Protein AF-A0A498P3G7-F1 (afdb_monomer_lite)

Foldseek 3Di:
DWDKDWDADPVPRDIDMDTQDDDDDPDDLALVSVLVVVCVSCVVVVNNPPDPDDDDDVPVSVVVNCVVRPDDPDDDDDDDDDDDDDDPPPPDDDDPVVVVPPPDPPPDDDDPVRVLVVVLVCQLCVLVVLLCVAVVPPHDLLVNLLSLLLSLVSNQVSQPVHDPVCNCVSVVVNVVSCVVCVVPNPDLVSLLSNCPDPVPNLQSPPPPVVSVVSVVSNVVVVVVPDDPDDDDDDDDDDDDDDDPSRVVSNDGDDDDDDPDPPPPDPDDDDDDD

Radius of gyration: 25.43 Å; chains: 1; bounding box: 53×62×90 Å

Secondary structure (DSSP, 8-state):
-EEEEEEE-TTT--EEEEEEEE----S---HHHHHHHHHHHHHHTT-TTT---------HHHHHHHHHHS--------------PPP--------HHHHHHS--TT--PPPHHHHHHHHHHHHHHHHHHHHHHHHHSS--GGGHHHHHHHHHHHHHHTSTTS-TTTTTHHHHHHHHHHHHTHHHHT-HHHHHHHHT-TTTTTTT--SHHHHHHHHHHHHHHHHHH--S----PPPP-------HHHHHHT-PPPPP-----------------

Structure (mmCIF, N/CA/C/O backbone):
data_AF-A0A498P3G7-F1
#
_entry.id   AF-A0A498P3G7-F1
#
loop_
_atom_site.group_PDB
_atom_site.id
_atom_site.type_symbol
_atom_site.label_atom_id
_atom_site.label_alt_id
_atom_site.label_comp_id
_atom_site.label_asym_id
_atom_site.label_entity_id
_atom_site.label_seq_id
_atom_site.pdbx_PDB_ins_code
_atom_site.Cartn_x
_atom_site.Cartn_y
_atom_site.Cartn_z
_atom_site.occupancy
_atom_site.B_iso_or_equiv
_atom_site.auth_seq_id
_atom_site.auth_comp_id
_atom_site.auth_asym_id
_atom_site.auth_atom_id
_atom_site.pdbx_PDB_model_num
ATOM 1 N N . MET A 1 1 ? -16.720 -13.672 -0.167 1.00 89.06 1 MET A N 1
ATOM 2 C CA . MET A 1 1 ? -16.378 -12.540 0.706 1.00 89.06 1 MET A CA 1
ATOM 3 C C . MET A 1 1 ? -15.595 -13.032 1.913 1.00 89.06 1 MET A C 1
ATOM 5 O O . MET A 1 1 ? -16.138 -13.746 2.756 1.00 89.06 1 MET A O 1
ATOM 9 N N . GLY A 1 2 ? -14.305 -12.704 1.950 1.00 93.38 2 GLY A N 1
ATOM 10 C CA . GLY A 1 2 ? -13.474 -12.851 3.142 1.00 93.38 2 GLY A CA 1
ATOM 11 C C . GLY A 1 2 ? -13.521 -11.564 3.964 1.00 93.38 2 GLY A C 1
ATOM 12 O O . GLY A 1 2 ? -13.526 -10.486 3.380 1.00 93.38 2 GLY A O 1
ATOM 13 N N . VAL A 1 3 ? -13.579 -11.670 5.291 1.00 94.25 3 VAL A N 1
ATOM 14 C CA . VAL A 1 3 ? -13.532 -10.518 6.205 1.00 94.25 3 VAL A CA 1
ATOM 15 C C . VAL A 1 3 ? -12.508 -10.795 7.296 1.00 94.25 3 VAL A C 1
ATOM 17 O O . VAL A 1 3 ? -12.613 -11.792 8.019 1.00 94.25 3 VAL A O 1
ATOM 20 N N . THR A 1 4 ? -11.529 -9.905 7.427 1.00 94.06 4 THR A N 1
ATOM 21 C CA . THR A 1 4 ? -10.524 -9.922 8.491 1.00 94.06 4 THR A CA 1
ATOM 22 C C . THR A 1 4 ? -10.685 -8.697 9.381 1.00 94.06 4 THR A C 1
ATOM 24 O O . THR A 1 4 ? -11.000 -7.602 8.929 1.00 94.06 4 THR A O 1
ATOM 27 N N . LEU A 1 5 ? -10.474 -8.891 10.678 1.00 93.94 5 LEU A N 1
ATOM 28 C CA . LEU A 1 5 ? -10.453 -7.832 11.675 1.00 93.94 5 LEU A CA 1
ATOM 29 C C . LEU A 1 5 ? -9.019 -7.600 12.117 1.00 93.94 5 LEU A C 1
ATOM 31 O O . LEU A 1 5 ? -8.312 -8.559 12.424 1.00 93.94 5 LEU A O 1
ATOM 35 N N . HIS A 1 6 ? -8.631 -6.335 12.227 1.00 93.06 6 HIS A N 1
ATOM 36 C CA . HIS A 1 6 ? -7.352 -5.916 12.784 1.00 93.06 6 HIS A CA 1
ATOM 37 C C . HIS A 1 6 ? -7.604 -4.922 13.919 1.00 93.06 6 HIS A C 1
ATOM 39 O O . HIS A 1 6 ? -8.477 -4.063 13.817 1.00 93.06 6 HIS A O 1
ATOM 45 N N . TRP A 1 7 ? -6.856 -5.038 15.015 1.00 92.94 7 TRP A N 1
ATOM 46 C CA . TRP A 1 7 ? -6.950 -4.102 16.137 1.00 92.94 7 TRP A CA 1
ATOM 47 C C . TRP A 1 7 ? -5.622 -3.991 16.879 1.00 92.94 7 TRP A C 1
ATOM 49 O O . TRP A 1 7 ? -4.760 -4.862 16.776 1.00 92.94 7 TRP A O 1
ATOM 59 N N . ILE A 1 8 ? -5.463 -2.923 17.656 1.00 91.25 8 ILE A N 1
ATOM 60 C CA . ILE A 1 8 ? -4.316 -2.738 18.547 1.00 91.25 8 ILE A CA 1
ATOM 61 C C . ILE A 1 8 ? -4.789 -2.960 19.981 1.00 91.25 8 ILE A C 1
ATOM 63 O O . ILE A 1 8 ? -5.759 -2.353 20.441 1.00 91.25 8 ILE A O 1
ATOM 67 N N . SER A 1 9 ? -4.112 -3.851 20.699 1.00 91.56 9 SER A N 1
ATOM 68 C CA . SER A 1 9 ? -4.371 -4.074 22.117 1.00 91.56 9 SER A CA 1
ATOM 69 C C . SER A 1 9 ? -3.935 -2.850 22.920 1.00 91.56 9 SER A C 1
ATOM 71 O O . SER A 1 9 ? -2.764 -2.486 22.915 1.00 91.56 9 SER A O 1
ATOM 73 N N . ARG A 1 10 ? -4.862 -2.214 23.647 1.00 89.62 10 ARG A N 1
ATOM 74 C CA . ARG A 1 10 ? -4.560 -0.995 24.421 1.00 89.62 10 ARG A CA 1
ATOM 75 C C . ARG A 1 10 ? -3.529 -1.208 25.534 1.00 89.62 10 ARG A C 1
ATOM 77 O O . ARG A 1 10 ? -2.845 -0.263 25.896 1.00 89.62 10 ARG A O 1
ATOM 84 N N . SER A 1 11 ? -3.430 -2.418 26.088 1.00 92.25 11 SER A N 1
ATOM 85 C CA . SER A 1 11 ? -2.510 -2.718 27.194 1.00 92.25 11 SER A CA 1
ATOM 86 C C . SER A 1 11 ? -1.099 -3.062 26.726 1.00 92.25 11 SER A C 1
ATOM 88 O O . SER A 1 11 ? -0.134 -2.736 27.407 1.00 92.25 11 SER A O 1
ATOM 90 N N . THR A 1 12 ? -0.973 -3.729 25.578 1.00 92.88 12 THR A N 1
ATOM 91 C CA . THR A 1 12 ? 0.320 -4.227 25.075 1.00 92.88 12 THR A CA 1
ATOM 92 C C . THR A 1 12 ? 0.847 -3.439 23.880 1.00 92.88 12 THR A C 1
ATOM 94 O O . THR A 1 12 ? 2.004 -3.609 23.510 1.00 92.88 12 THR A O 1
ATOM 97 N N . LEU A 1 13 ? -0.004 -2.614 23.260 1.00 87.06 13 LEU A N 1
ATOM 98 C CA . LEU A 1 13 ? 0.223 -1.934 21.981 1.00 87.06 13 LEU A CA 1
ATOM 99 C C . LEU A 1 13 ? 0.574 -2.885 20.825 1.00 87.06 13 LEU A C 1
ATOM 101 O O . LEU A 1 13 ? 1.053 -2.454 19.781 1.00 87.06 13 LEU A O 1
ATOM 105 N N . GLN A 1 14 ? 0.298 -4.181 20.989 1.00 89.31 14 GLN A N 1
ATOM 106 C CA . GLN A 1 14 ? 0.491 -5.175 19.944 1.00 89.31 14 GLN A CA 1
ATOM 107 C C . GLN A 1 14 ? -0.679 -5.146 18.966 1.00 89.31 14 GLN A C 1
ATOM 109 O O . GLN A 1 14 ? -1.848 -5.070 19.368 1.00 89.31 14 GLN A O 1
ATOM 114 N N . ARG A 1 15 ? -0.362 -5.230 17.671 1.00 89.31 15 ARG A N 1
ATOM 115 C CA . ARG A 1 15 ? -1.367 -5.428 16.627 1.00 89.31 15 ARG A CA 1
ATOM 116 C C . ARG A 1 15 ? -1.800 -6.890 16.627 1.00 89.31 15 ARG A C 1
ATOM 118 O O . ARG A 1 15 ? -0.973 -7.793 16.573 1.00 89.31 15 ARG A O 1
ATOM 125 N N . HIS A 1 16 ? -3.102 -7.108 16.627 1.00 92.38 16 HIS A N 1
ATOM 126 C CA . HIS A 1 16 ? -3.724 -8.411 16.475 1.00 92.38 16 HIS A CA 1
ATOM 127 C C . HIS A 1 16 ? -4.573 -8.441 15.209 1.00 92.38 16 HIS A C 1
ATOM 129 O O . HIS A 1 16 ? -4.992 -7.400 14.693 1.00 92.38 16 HIS A O 1
ATOM 135 N N . LYS A 1 17 ? -4.829 -9.656 14.727 1.00 92.81 17 LYS A N 1
ATOM 136 C CA . LYS A 1 17 ? -5.707 -9.913 13.594 1.00 92.81 17 LYS A CA 1
ATOM 137 C C . LYS A 1 17 ? -6.497 -11.199 13.790 1.00 92.81 17 LYS A C 1
ATOM 139 O O . LYS A 1 17 ? -6.024 -12.115 14.464 1.00 92.81 17 LYS A O 1
ATOM 144 N N . ALA A 1 18 ? -7.674 -11.271 13.184 1.00 94.25 18 ALA A N 1
ATOM 145 C CA . ALA A 1 18 ? -8.510 -12.464 13.160 1.00 94.25 18 ALA A CA 1
ATOM 146 C C . ALA A 1 18 ? -9.293 -12.543 11.845 1.00 94.25 18 ALA A C 1
ATOM 148 O O . ALA A 1 18 ? -9.818 -11.537 11.374 1.00 94.25 18 ALA A O 1
ATOM 149 N N . ALA A 1 19 ? -9.409 -13.740 11.271 1.00 95.25 19 ALA A N 1
ATOM 150 C CA . ALA A 1 19 ? -10.376 -13.990 10.208 1.00 95.25 19 ALA A CA 1
ATOM 151 C C . ALA A 1 19 ? -11.770 -14.116 10.838 1.00 95.25 19 ALA A C 1
ATOM 153 O O . ALA A 1 19 ? -11.986 -14.988 11.679 1.00 95.25 19 ALA A O 1
ATOM 154 N N . LEU A 1 20 ? -12.697 -13.237 10.458 1.00 94.88 20 LEU A N 1
ATOM 155 C CA . LEU A 1 20 ? -14.075 -13.259 10.952 1.00 94.88 20 LEU A CA 1
ATOM 156 C C . LEU A 1 20 ? -14.969 -14.142 10.086 1.00 94.88 20 LEU A C 1
ATOM 158 O O . LEU A 1 20 ? -15.846 -14.833 10.595 1.00 94.88 20 LEU A O 1
ATOM 162 N N . ALA A 1 21 ? -14.776 -14.101 8.769 1.00 95.38 21 ALA A N 1
ATOM 163 C CA . ALA A 1 21 ? -15.649 -14.801 7.844 1.00 95.38 21 ALA A CA 1
ATOM 164 C C . ALA A 1 21 ? -14.940 -15.148 6.534 1.00 95.38 21 ALA A C 1
ATOM 166 O O . ALA A 1 21 ? -14.111 -14.390 6.037 1.00 95.38 21 ALA A O 1
ATOM 167 N N . CYS A 1 22 ? -15.338 -16.273 5.946 1.00 95.12 22 CYS A N 1
ATOM 168 C CA . CYS A 1 22 ? -15.111 -16.605 4.545 1.00 95.12 22 CYS A CA 1
ATOM 169 C C . CYS A 1 22 ? -16.424 -17.177 4.008 1.00 95.12 22 CYS A C 1
ATOM 171 O O . CYS A 1 22 ? -16.719 -18.359 4.180 1.00 95.12 22 CYS A O 1
ATOM 173 N N . ARG A 1 23 ? -17.278 -16.306 3.464 1.00 91.25 23 ARG A N 1
ATOM 174 C CA . ARG A 1 23 ? -18.636 -16.659 3.028 1.00 91.25 23 ARG A CA 1
ATOM 175 C C . ARG A 1 23 ? -18.748 -16.569 1.516 1.00 91.25 23 ARG A C 1
ATOM 177 O O . ARG A 1 23 ? -18.278 -15.605 0.911 1.00 91.25 23 ARG A O 1
ATOM 184 N N . ARG A 1 24 ? -19.375 -17.563 0.889 1.00 92.94 24 ARG A N 1
ATOM 185 C CA . ARG A 1 24 ? -19.728 -17.496 -0.533 1.00 92.94 24 ARG A CA 1
ATOM 186 C C . ARG A 1 24 ? -21.015 -16.683 -0.669 1.00 92.94 24 ARG A C 1
ATOM 188 O O . ARG A 1 24 ? -22.024 -17.056 -0.084 1.00 92.94 24 ARG A O 1
ATOM 195 N N . ILE A 1 25 ? -20.962 -15.602 -1.442 1.00 88.75 25 ILE A N 1
ATOM 196 C CA . ILE A 1 25 ? -22.164 -14.909 -1.915 1.00 88.75 25 ILE A CA 1
ATOM 197 C C . ILE A 1 25 ? -22.565 -15.616 -3.210 1.00 88.75 25 ILE A C 1
ATOM 199 O O . ILE A 1 25 ? -21.717 -15.868 -4.062 1.00 88.75 25 ILE A O 1
ATOM 203 N N . CYS A 1 26 ? -23.824 -16.031 -3.307 1.00 87.44 26 CYS A N 1
ATOM 204 C CA . CYS A 1 26 ? -24.363 -16.704 -4.485 1.00 87.44 26 CYS A CA 1
ATOM 205 C C . CYS A 1 26 ? -25.300 -15.745 -5.222 1.00 87.44 26 CYS A C 1
ATOM 207 O O . CYS A 1 26 ? -26.112 -15.073 -4.591 1.00 87.44 26 CYS A O 1
ATOM 209 N N . GLY A 1 27 ? -25.240 -15.727 -6.552 1.00 90.69 27 GLY A N 1
ATOM 210 C CA . GLY A 1 27 ? -26.045 -14.814 -7.364 1.00 90.69 27 GLY A CA 1
ATOM 211 C C . GLY A 1 27 ? -25.374 -13.453 -7.545 1.00 90.69 27 GLY A C 1
ATOM 212 O O . GLY A 1 27 ? -24.153 -13.371 -7.629 1.00 90.69 27 GLY A O 1
ATOM 213 N N . ARG A 1 28 ? -26.167 -12.381 -7.663 1.00 88.44 28 ARG A N 1
ATOM 214 C CA . ARG A 1 28 ? -25.637 -11.035 -7.933 1.00 88.44 28 ARG A CA 1
ATOM 215 C C . ARG A 1 28 ? -24.962 -10.449 -6.693 1.00 88.44 28 ARG A C 1
ATOM 217 O O . ARG A 1 28 ? -25.540 -10.458 -5.612 1.00 88.44 28 ARG A O 1
ATOM 224 N N . HIS A 1 29 ? -23.766 -9.897 -6.873 1.00 90.69 29 HIS A N 1
ATOM 225 C CA . HIS A 1 29 ? -22.989 -9.241 -5.818 1.00 90.69 29 HIS A CA 1
ATOM 226 C C . HIS A 1 29 ? -23.287 -7.734 -5.775 1.00 90.69 29 HIS A C 1
ATOM 228 O O . HIS A 1 29 ? -22.387 -6.914 -5.936 1.00 90.69 29 HIS A O 1
ATOM 234 N N . THR A 1 30 ? -24.559 -7.359 -5.641 1.00 92.62 30 THR A N 1
ATOM 235 C CA . THR A 1 30 ? -24.965 -5.949 -5.569 1.00 92.62 30 THR A CA 1
ATOM 236 C C . THR A 1 30 ? -24.579 -5.328 -4.224 1.00 92.62 30 THR A C 1
ATOM 238 O O . THR A 1 30 ? -24.404 -6.029 -3.224 1.00 92.62 30 THR A O 1
ATOM 241 N N . TYR A 1 31 ? -24.425 -4.002 -4.200 1.00 91.12 31 TYR A N 1
ATOM 242 C CA . TYR A 1 31 ? -23.974 -3.257 -3.019 1.00 91.12 31 TYR A CA 1
ATOM 243 C C . TYR A 1 31 ? -24.834 -3.493 -1.760 1.00 91.12 31 TYR A C 1
ATOM 245 O O . TYR A 1 31 ? -24.304 -3.538 -0.654 1.00 91.12 31 TYR A O 1
ATOM 253 N N . ASP A 1 32 ? -26.144 -3.689 -1.915 1.00 91.75 32 ASP A N 1
ATOM 254 C CA . ASP A 1 32 ? -27.091 -3.983 -0.834 1.00 91.75 32 ASP A CA 1
ATOM 255 C C . ASP A 1 32 ? -26.885 -5.386 -0.246 1.00 91.75 32 ASP A C 1
ATOM 257 O O . ASP A 1 32 ? -26.877 -5.553 0.973 1.00 91.75 32 ASP A O 1
ATOM 261 N N . VAL A 1 33 ? -26.638 -6.386 -1.100 1.00 93.19 33 VAL A N 1
ATOM 262 C CA . VAL A 1 33 ? -26.322 -7.760 -0.676 1.00 93.19 33 VAL A CA 1
ATOM 263 C C . VAL A 1 33 ? -24.992 -7.794 0.075 1.00 93.19 33 VAL A C 1
ATOM 265 O O . VAL A 1 33 ? -24.891 -8.427 1.124 1.00 93.19 33 VAL A O 1
ATOM 268 N N . ILE A 1 34 ? -23.975 -7.095 -0.438 1.00 92.31 34 ILE A N 1
ATOM 269 C CA . ILE A 1 34 ? -22.664 -6.987 0.215 1.00 92.31 34 ILE A CA 1
ATOM 270 C C . ILE A 1 34 ? -22.796 -6.270 1.564 1.00 92.31 34 ILE A C 1
ATOM 272 O O . ILE A 1 34 ? -22.323 -6.791 2.574 1.00 92.31 34 ILE A O 1
ATOM 276 N N . GLY A 1 35 ? -23.461 -5.111 1.595 1.00 91.00 35 GLY A N 1
ATOM 277 C CA . GLY A 1 35 ? -23.655 -4.314 2.808 1.00 91.00 35 GLY A CA 1
ATOM 278 C C . GLY A 1 35 ? -24.375 -5.094 3.907 1.00 91.00 35 GLY A C 1
ATOM 279 O O . GLY A 1 35 ? -23.866 -5.190 5.025 1.00 91.00 35 GLY A O 1
ATOM 280 N N . ALA A 1 36 ? -25.494 -5.742 3.569 1.00 91.25 36 ALA A N 1
ATOM 281 C CA . ALA A 1 36 ? -26.248 -6.574 4.505 1.00 91.25 36 ALA A CA 1
ATOM 282 C C . ALA A 1 36 ? -25.415 -7.747 5.052 1.00 91.25 36 ALA A C 1
ATOM 284 O O . ALA A 1 36 ? -25.493 -8.081 6.237 1.00 91.25 36 ALA A O 1
ATOM 285 N N . GLU A 1 37 ? -24.585 -8.370 4.213 1.00 92.88 37 GLU A N 1
ATOM 286 C CA . GLU A 1 37 ? -23.744 -9.486 4.637 1.00 92.88 37 GLU A CA 1
ATOM 287 C C . GLU A 1 37 ? -22.619 -9.035 5.586 1.00 92.88 37 GLU A C 1
ATOM 289 O O . GLU A 1 37 ? -22.330 -9.717 6.575 1.00 92.88 37 GLU A O 1
ATOM 294 N N . ILE A 1 38 ? -22.019 -7.866 5.340 1.00 91.75 38 ILE A N 1
ATOM 295 C CA . ILE A 1 38 ? -21.025 -7.252 6.234 1.00 91.75 38 ILE A CA 1
ATOM 296 C C . ILE A 1 38 ? -21.665 -6.878 7.575 1.00 91.75 38 ILE A C 1
ATOM 298 O O . ILE A 1 38 ? -21.116 -7.207 8.630 1.00 91.75 38 ILE A O 1
ATOM 302 N N . GLU A 1 39 ? -22.845 -6.256 7.556 1.00 90.69 39 GLU A N 1
ATOM 303 C CA . GLU A 1 39 ? -23.596 -5.901 8.763 1.00 90.69 39 GLU A CA 1
ATOM 304 C C . GLU A 1 39 ? -23.941 -7.141 9.600 1.00 90.69 39 GLU A C 1
ATOM 306 O O . GLU A 1 39 ? -23.768 -7.146 10.823 1.00 90.69 39 GLU A O 1
ATOM 311 N N . ASN A 1 40 ? -24.354 -8.232 8.952 1.00 93.06 40 ASN A N 1
ATOM 312 C CA . ASN A 1 40 ? -24.624 -9.509 9.606 1.00 93.06 40 ASN A CA 1
ATOM 313 C C . ASN A 1 40 ? -23.361 -10.084 10.276 1.00 93.06 40 ASN A C 1
ATOM 315 O O . ASN A 1 40 ? -23.397 -10.501 11.438 1.00 93.06 40 ASN A O 1
ATOM 319 N N . ILE A 1 41 ? -22.215 -10.056 9.586 1.00 93.88 41 ILE A N 1
ATOM 320 C CA . ILE A 1 41 ? -20.930 -10.470 10.168 1.00 93.88 41 ILE A CA 1
ATOM 321 C C . ILE A 1 41 ? -20.605 -9.599 11.386 1.00 93.88 41 ILE A C 1
ATOM 323 O O . ILE A 1 41 ? -20.379 -10.139 12.471 1.00 93.88 41 ILE A O 1
ATOM 327 N N . HIS A 1 42 ? -20.657 -8.272 11.265 1.00 92.50 42 HIS A N 1
ATOM 328 C CA . HIS A 1 42 ? -20.393 -7.364 12.383 1.00 92.50 42 HIS A CA 1
ATOM 329 C C . HIS A 1 42 ? -21.334 -7.605 13.569 1.00 92.50 42 HIS A C 1
ATOM 331 O O . HIS A 1 42 ? -20.879 -7.644 14.714 1.00 92.50 42 HIS A O 1
ATOM 337 N N . SER A 1 43 ? -22.623 -7.824 13.311 1.00 92.94 43 SER A N 1
ATOM 338 C CA . SER A 1 43 ? -23.631 -8.131 14.331 1.00 92.94 43 SER A CA 1
ATOM 339 C C . SER A 1 43 ? -23.304 -9.417 15.082 1.00 92.94 43 SER A C 1
ATOM 341 O O . SER A 1 43 ? -23.295 -9.424 16.313 1.00 92.94 43 SER A O 1
ATOM 343 N N . SER A 1 44 ? -22.952 -10.485 14.357 1.00 94.88 44 SER A N 1
ATOM 344 C CA . SER A 1 44 ? -22.657 -11.801 14.942 1.00 94.88 44 SER A CA 1
ATOM 345 C C . SER A 1 44 ? -21.465 -11.799 15.908 1.00 94.88 44 SER A C 1
ATOM 347 O O . SER A 1 44 ? -21.429 -12.598 16.842 1.00 94.88 44 SER A O 1
ATOM 349 N N . TYR A 1 45 ? -20.529 -10.858 15.735 1.00 93.88 45 TYR A N 1
ATOM 350 C CA . TYR A 1 45 ? -19.365 -10.672 16.607 1.00 93.88 45 TYR A CA 1
ATOM 351 C C . TYR A 1 45 ? -19.494 -9.467 17.562 1.00 93.88 45 TYR A C 1
ATOM 353 O O . TYR A 1 45 ? -18.545 -9.139 18.279 1.00 93.88 45 TYR A O 1
ATOM 361 N N . GLY A 1 46 ? -20.646 -8.785 17.600 1.00 93.06 46 GLY A N 1
ATOM 362 C CA . GLY A 1 46 ? -20.866 -7.616 18.460 1.00 93.06 46 GLY A CA 1
ATOM 363 C C . GLY A 1 46 ? -19.948 -6.430 18.128 1.00 93.06 46 GLY A C 1
ATOM 364 O O . GLY A 1 46 ? -19.420 -5.776 19.041 1.00 93.06 46 GLY A O 1
ATOM 365 N N . LEU A 1 47 ? -19.722 -6.194 16.831 1.00 91.88 47 LEU A N 1
ATOM 366 C CA . LEU A 1 47 ? -18.791 -5.206 16.273 1.00 91.88 47 LEU A CA 1
ATOM 367 C C . LEU A 1 47 ? -19.457 -3.973 15.648 1.00 91.88 47 LEU A C 1
ATOM 369 O O . LEU A 1 47 ? -18.732 -3.031 15.349 1.00 91.88 47 LEU A O 1
ATOM 373 N N . LEU A 1 48 ? -20.786 -3.940 15.485 1.00 85.81 48 LEU A N 1
ATOM 374 C CA . LEU A 1 48 ? -21.508 -2.881 14.746 1.00 85.81 48 LEU A CA 1
ATOM 375 C C . LEU A 1 48 ? -21.047 -1.447 15.061 1.00 85.81 48 LEU A C 1
ATOM 377 O O . LEU A 1 48 ? -20.852 -0.656 14.151 1.00 85.81 48 LEU A O 1
ATOM 381 N N . ASN A 1 49 ? -20.788 -1.139 16.336 1.00 85.56 49 ASN A N 1
ATOM 382 C CA . ASN A 1 49 ? -20.390 0.203 16.787 1.00 85.56 49 ASN A CA 1
ATOM 383 C C . ASN A 1 49 ? -18.918 0.286 17.229 1.00 85.56 49 ASN A C 1
ATOM 385 O O . ASN A 1 49 ? -18.548 1.138 18.035 1.00 85.56 49 ASN A O 1
ATOM 389 N N . LYS A 1 50 ? -18.088 -0.668 16.801 1.00 89.56 50 LYS A N 1
ATOM 390 C CA . LYS A 1 50 ? -16.668 -0.770 17.179 1.00 89.56 50 LYS A CA 1
ATOM 391 C C . LYS A 1 50 ? -15.724 -0.674 15.986 1.00 89.56 50 LYS A C 1
ATOM 393 O O . LYS A 1 50 ? -14.527 -0.486 16.193 1.00 89.56 50 LYS A O 1
ATOM 398 N N . VAL A 1 51 ? -16.236 -0.846 14.769 1.00 89.44 51 VAL A N 1
ATOM 399 C CA . VAL A 1 51 ? -15.452 -0.711 13.541 1.00 89.44 51 VAL A CA 1
ATOM 400 C C . VAL A 1 51 ? -15.174 0.770 13.309 1.00 89.44 51 VAL A C 1
ATOM 402 O O . VAL A 1 51 ? -16.097 1.571 13.239 1.00 89.44 51 VAL A O 1
ATOM 405 N N . VAL A 1 52 ? -13.891 1.123 13.231 1.00 88.12 52 VAL A N 1
ATOM 406 C CA . VAL A 1 52 ? -13.426 2.509 13.035 1.00 88.12 52 VAL A CA 1
ATOM 407 C C . VAL A 1 52 ? -12.965 2.784 11.607 1.00 88.12 52 VAL A C 1
ATOM 409 O O . VAL A 1 52 ? -12.885 3.933 11.202 1.00 88.12 52 VAL A O 1
ATOM 412 N N . ALA A 1 53 ? -12.635 1.732 10.862 1.00 87.88 53 ALA A N 1
ATOM 413 C CA . ALA A 1 53 ? -12.175 1.804 9.486 1.00 87.88 53 ALA A CA 1
ATOM 414 C C . ALA A 1 53 ? -12.463 0.468 8.798 1.00 87.88 53 ALA A C 1
ATOM 416 O O . ALA A 1 53 ? -12.429 -0.583 9.444 1.00 87.88 53 ALA A O 1
ATOM 417 N N . THR A 1 54 ? -12.722 0.510 7.493 1.00 88.50 54 THR A N 1
ATOM 418 C CA . THR A 1 54 ? -12.828 -0.683 6.646 1.00 88.50 54 THR A CA 1
ATOM 419 C C . THR A 1 54 ? -11.942 -0.501 5.421 1.00 88.50 54 THR A C 1
ATOM 421 O O . THR A 1 54 ? -11.885 0.591 4.869 1.00 88.50 54 THR A O 1
ATOM 424 N N . VAL A 1 55 ? -11.239 -1.561 5.022 1.00 87.44 55 VAL A N 1
ATOM 425 C CA . VAL A 1 55 ? -10.384 -1.575 3.830 1.00 87.44 55 VAL A CA 1
ATOM 426 C C . VAL A 1 55 ? -10.972 -2.572 2.847 1.00 87.44 55 VAL A C 1
ATOM 428 O O . VAL A 1 55 ? -11.113 -3.749 3.182 1.00 87.44 55 VAL A O 1
ATOM 431 N N . THR A 1 56 ? -11.307 -2.103 1.651 1.00 89.50 56 THR A N 1
ATOM 432 C CA . THR A 1 56 ? -11.786 -2.927 0.538 1.00 89.50 56 THR A CA 1
ATOM 433 C C . THR A 1 56 ? -11.069 -2.559 -0.747 1.00 89.50 56 THR A C 1
ATOM 435 O O . THR A 1 56 ? -10.354 -1.559 -0.802 1.00 89.50 56 THR A O 1
ATOM 438 N N . ASP A 1 57 ? -11.256 -3.373 -1.783 1.00 86.31 57 ASP A N 1
ATOM 439 C CA . ASP A 1 57 ? -10.937 -2.939 -3.136 1.00 86.31 57 ASP A CA 1
ATOM 440 C C . ASP A 1 57 ? -11.882 -1.811 -3.594 1.00 86.31 57 ASP A C 1
ATOM 442 O O . ASP A 1 57 ? -12.904 -1.519 -2.961 1.00 86.31 57 ASP A O 1
ATOM 446 N N . ASN A 1 58 ? -11.524 -1.182 -4.713 1.00 83.88 58 ASN A N 1
ATOM 447 C CA . ASN A 1 58 ? -12.319 -0.136 -5.356 1.00 83.88 58 ASN A CA 1
ATOM 448 C C . ASN A 1 58 ? -13.445 -0.711 -6.237 1.00 83.88 58 ASN A C 1
ATOM 450 O O . ASN A 1 58 ? -13.921 -0.035 -7.148 1.00 83.88 58 ASN A O 1
ATOM 454 N N . GLY A 1 59 ? -13.868 -1.960 -6.021 1.00 86.62 59 GLY A N 1
ATOM 455 C CA . GLY A 1 59 ? -14.998 -2.537 -6.735 1.00 86.62 59 GLY A CA 1
ATOM 456 C C . GLY A 1 59 ? -16.244 -1.678 -6.521 1.00 86.62 59 GLY A C 1
ATOM 457 O O . GLY A 1 59 ? -16.613 -1.380 -5.385 1.00 86.62 59 GLY A O 1
ATOM 458 N N . SER A 1 60 ? -16.915 -1.291 -7.606 1.00 85.19 60 SER A N 1
ATOM 459 C CA . SER A 1 60 ? -18.020 -0.317 -7.579 1.00 85.19 60 SER A CA 1
ATOM 460 C C . SER A 1 60 ? -19.130 -0.674 -6.581 1.00 85.19 60 SER A C 1
ATOM 462 O O . SER A 1 60 ? -19.666 0.195 -5.893 1.00 85.19 60 SER A O 1
ATOM 464 N N . ASN A 1 61 ? -19.432 -1.967 -6.429 1.00 89.12 61 ASN A N 1
ATOM 465 C CA . ASN A 1 61 ? -20.404 -2.441 -5.445 1.00 89.12 61 ASN A CA 1
ATOM 466 C C . ASN A 1 61 ? -19.918 -2.312 -3.993 1.00 89.12 61 ASN A C 1
ATOM 468 O O . ASN A 1 61 ? -20.741 -2.042 -3.123 1.00 89.12 61 ASN A O 1
ATOM 472 N N . PHE A 1 62 ? -18.618 -2.467 -3.714 1.00 87.19 62 PHE A N 1
ATOM 473 C CA . PHE A 1 62 ? -18.065 -2.210 -2.381 1.00 87.19 62 PHE A CA 1
ATOM 474 C C . PHE A 1 62 ? -18.088 -0.716 -2.072 1.00 87.19 62 PHE A C 1
ATOM 476 O O . PHE A 1 62 ? -18.627 -0.337 -1.036 1.00 87.19 62 PHE A O 1
ATOM 483 N N . VAL A 1 63 ? -17.614 0.129 -2.994 1.00 84.88 63 VAL A N 1
ATOM 484 C CA . VAL A 1 63 ? -17.642 1.595 -2.836 1.00 84.88 63 VAL A CA 1
ATOM 485 C C . VAL A 1 63 ? -19.056 2.067 -2.493 1.00 84.88 63 VAL A C 1
ATOM 487 O O . VAL A 1 63 ? -19.268 2.714 -1.468 1.00 84.88 63 VAL A O 1
ATOM 490 N N . LYS A 1 64 ? -20.052 1.640 -3.278 1.00 84.62 64 LYS A N 1
ATOM 491 C CA . LYS A 1 64 ? -21.454 1.991 -3.040 1.00 84.62 64 LYS A CA 1
ATOM 492 C C . LYS A 1 64 ? -22.009 1.395 -1.742 1.00 84.62 64 LYS A C 1
ATOM 494 O O . LYS A 1 64 ? -22.802 2.045 -1.067 1.00 84.62 64 LYS A O 1
ATOM 499 N N . ALA A 1 65 ? -21.601 0.183 -1.361 1.00 85.69 65 ALA A N 1
ATOM 500 C CA . ALA A 1 65 ? -22.019 -0.416 -0.095 1.00 85.69 65 ALA A CA 1
ATOM 501 C C . ALA A 1 65 ? -21.511 0.413 1.091 1.00 85.69 65 ALA A C 1
ATOM 503 O O . ALA A 1 65 ? -22.274 0.721 1.998 1.00 85.69 65 ALA A O 1
ATOM 504 N N . PHE A 1 66 ? -20.250 0.841 1.079 1.00 82.75 66 PHE A N 1
ATOM 505 C CA . PHE A 1 66 ? -19.701 1.623 2.185 1.00 82.75 66 PHE A CA 1
ATOM 506 C C . PHE A 1 66 ? -20.213 3.061 2.219 1.00 82.75 66 PHE A C 1
ATOM 508 O O . PHE A 1 66 ? -20.460 3.562 3.310 1.00 82.75 66 PHE A O 1
ATOM 515 N N . GLN A 1 67 ? -20.491 3.681 1.071 1.00 80.44 67 GLN A N 1
ATOM 516 C CA . GLN A 1 67 ? -21.172 4.981 1.024 1.00 80.44 67 GLN A CA 1
ATOM 517 C C . GLN A 1 67 ? -22.584 4.935 1.633 1.00 80.44 67 GLN A C 1
ATOM 519 O O . GLN A 1 67 ? -23.008 5.886 2.282 1.00 80.44 67 GLN A O 1
ATOM 524 N N . VAL A 1 68 ? -23.322 3.837 1.430 1.00 75.88 68 VAL A N 1
ATOM 525 C CA . VAL A 1 68 ? -24.722 3.710 1.876 1.00 75.88 68 VAL A CA 1
ATOM 526 C C . VAL A 1 68 ? -24.844 3.177 3.310 1.00 75.88 68 VAL A C 1
ATOM 528 O O . VAL A 1 68 ? -25.765 3.568 4.025 1.00 75.88 68 VAL A O 1
ATOM 531 N N . TYR A 1 69 ? -23.951 2.275 3.733 1.00 66.88 69 TYR A N 1
ATOM 532 C CA . TYR A 1 69 ? -24.091 1.511 4.981 1.00 66.88 69 TYR A CA 1
ATOM 533 C C . TYR A 1 69 ? -23.113 1.912 6.103 1.00 66.88 69 TYR A C 1
ATOM 535 O O . TYR A 1 69 ? -23.275 1.425 7.224 1.00 66.88 69 TYR A O 1
ATOM 543 N N . GLN A 1 70 ? -22.116 2.780 5.869 1.00 61.56 70 GLN A N 1
ATOM 544 C CA . GLN A 1 70 ? -21.336 3.367 6.971 1.00 61.56 70 GLN A CA 1
ATOM 545 C C . GLN A 1 70 ? -21.962 4.672 7.486 1.00 61.56 70 GLN A C 1
ATOM 547 O O . GLN A 1 70 ? -22.585 5.405 6.718 1.00 61.56 70 GLN A O 1
ATOM 552 N N . PRO A 1 71 ? -21.790 5.002 8.783 1.00 50.03 71 PRO A N 1
ATOM 553 C CA . PRO A 1 71 ? -22.119 6.331 9.279 1.00 50.03 71 PRO A CA 1
ATOM 554 C C . PRO A 1 71 ? -21.287 7.360 8.511 1.00 50.03 71 PRO A C 1
ATOM 556 O O . PRO A 1 71 ? -20.064 7.253 8.483 1.00 50.03 71 PRO A O 1
ATOM 559 N N . VAL A 1 72 ? -21.957 8.334 7.897 1.00 39.34 72 VAL A N 1
ATOM 560 C CA . VAL A 1 72 ? -21.341 9.403 7.104 1.00 39.34 72 VAL A CA 1
ATOM 561 C C . VAL A 1 72 ? -20.235 10.087 7.916 1.00 39.34 72 VAL A C 1
ATOM 563 O O . VAL A 1 72 ? -20.513 10.804 8.877 1.00 39.34 72 VAL A O 1
ATOM 566 N N . THR A 1 73 ? -18.978 9.889 7.529 1.00 39.03 73 THR A N 1
ATOM 567 C CA . THR A 1 73 ? -17.947 10.912 7.713 1.00 39.03 73 THR A CA 1
ATOM 568 C C . THR A 1 73 ? -17.904 11.696 6.415 1.00 39.03 73 THR A C 1
ATOM 570 O O . THR A 1 73 ? -17.644 11.112 5.368 1.00 39.03 73 THR A O 1
ATOM 573 N N . GLU A 1 74 ? -18.246 12.982 6.481 1.00 36.81 74 GLU A N 1
ATOM 574 C CA . GLU A 1 74 ? -18.292 13.893 5.336 1.00 36.81 74 GLU A CA 1
ATOM 575 C C . GLU A 1 74 ? -16.976 13.840 4.539 1.00 36.81 74 GLU A C 1
ATOM 577 O O . GLU A 1 74 ? -15.946 14.362 4.962 1.00 36.81 74 GLU A O 1
ATOM 582 N N . SER A 1 75 ? -17.023 13.202 3.377 1.00 38.31 75 SER A N 1
ATOM 583 C CA . SER A 1 75 ? -16.076 13.400 2.286 1.00 38.31 75 SER A CA 1
ATOM 584 C C . SER A 1 75 ? -16.868 13.251 0.996 1.00 38.31 75 SER A C 1
ATOM 586 O O . SER A 1 75 ? -17.193 12.136 0.584 1.00 38.31 75 SER A O 1
ATOM 588 N N . ASP A 1 76 ? -17.239 14.396 0.432 1.00 45.69 76 ASP A N 1
ATOM 589 C CA . ASP A 1 76 ? -17.874 14.507 -0.872 1.00 45.69 76 ASP A CA 1
ATOM 590 C C . ASP A 1 76 ? -16.839 14.183 -1.950 1.00 45.69 76 ASP A C 1
ATOM 592 O O . ASP A 1 76 ? -15.882 14.929 -2.132 1.00 45.69 76 ASP A O 1
ATOM 596 N N . ASP A 1 77 ? -17.056 13.093 -2.677 1.00 41.78 77 ASP A N 1
ATOM 597 C CA . ASP A 1 77 ? -16.599 12.966 -4.058 1.00 41.78 77 ASP A CA 1
ATOM 598 C C . ASP A 1 77 ? -17.586 12.050 -4.790 1.00 41.78 77 ASP A C 1
ATOM 600 O O . ASP A 1 77 ? -17.513 10.820 -4.740 1.00 41.78 77 ASP A O 1
ATOM 604 N N . GLU A 1 78 ? -18.571 12.668 -5.445 1.00 41.44 78 GLU A N 1
ATOM 605 C CA . GLU A 1 78 ? -19.389 11.980 -6.436 1.00 41.44 78 GLU A CA 1
ATOM 606 C C . GLU A 1 78 ? -18.640 11.943 -7.767 1.00 41.44 78 GLU A C 1
ATOM 608 O O . GLU A 1 78 ? -18.452 12.960 -8.432 1.00 41.44 78 GLU A O 1
ATOM 613 N N . THR A 1 79 ? -18.272 10.742 -8.198 1.00 38.06 79 THR A N 1
ATOM 614 C CA . THR A 1 79 ? -18.022 10.450 -9.610 1.00 38.06 79 THR A CA 1
ATOM 615 C C . THR A 1 79 ? -18.904 9.275 -10.003 1.00 38.06 79 THR A C 1
ATOM 617 O O . THR A 1 79 ? -18.717 8.141 -9.566 1.00 38.06 79 THR A O 1
ATOM 620 N N . GLY A 1 80 ? -19.948 9.577 -10.774 1.00 47.66 80 GLY A N 1
ATOM 621 C CA . GLY A 1 80 ? -20.777 8.565 -11.408 1.00 47.66 80 GLY A CA 1
ATOM 622 C C . GLY A 1 80 ? -20.060 8.025 -12.634 1.00 47.66 80 GLY A C 1
ATOM 623 O O . GLY A 1 80 ? -19.802 8.794 -13.551 1.00 47.66 80 GLY A O 1
ATOM 624 N N . GLU A 1 81 ? -19.781 6.723 -12.666 1.00 45.78 81 GLU A N 1
ATOM 625 C CA . GLU A 1 81 ? -19.343 6.036 -13.881 1.00 45.78 81 GLU A CA 1
ATOM 626 C C . GLU A 1 81 ? -19.940 4.631 -14.008 1.00 45.78 81 GLU A C 1
ATOM 628 O O . GLU A 1 81 ? -20.433 4.024 -13.055 1.00 45.78 81 GLU A O 1
ATOM 633 N N . GLU A 1 82 ? -19.963 4.202 -15.267 1.00 45.16 82 GLU A N 1
ATOM 634 C CA . GLU A 1 82 ? -20.881 3.258 -15.883 1.00 45.16 82 GLU A CA 1
ATOM 635 C C . GLU A 1 82 ? -20.656 1.786 -15.514 1.00 45.16 82 GLU A C 1
ATOM 637 O O . GLU A 1 82 ? -19.558 1.312 -15.219 1.00 45.16 82 GLU A O 1
ATOM 642 N N . GLU A 1 83 ? -21.762 1.049 -15.581 1.00 43.47 83 GLU A N 1
ATOM 643 C CA . GLU A 1 83 ? -21.863 -0.387 -15.370 1.00 43.47 83 GLU A CA 1
ATOM 644 C C . GLU A 1 83 ? -21.118 -1.141 -16.485 1.00 43.47 83 GLU A C 1
ATOM 646 O O . GLU A 1 83 ? -21.606 -1.269 -17.606 1.00 43.47 83 GLU A O 1
ATOM 651 N N . SER A 1 84 ? -19.935 -1.674 -16.175 1.00 39.62 84 SER A N 1
ATOM 652 C CA . SER A 1 84 ? -19.318 -2.731 -16.976 1.00 39.62 84 SER A CA 1
ATOM 653 C C . SER A 1 84 ? -19.462 -4.063 -16.246 1.00 39.62 84 SER A C 1
ATOM 655 O O . SER A 1 84 ? -19.053 -4.243 -15.099 1.00 39.62 84 SER A O 1
ATOM 657 N N . THR A 1 85 ? -20.120 -5.009 -16.909 1.00 39.47 85 THR A N 1
ATOM 658 C CA . THR A 1 85 ? -20.207 -6.401 -16.470 1.00 39.47 85 THR A CA 1
ATOM 659 C C . THR A 1 85 ? -18.816 -7.037 -16.526 1.00 39.47 85 THR A C 1
ATOM 661 O O . THR A 1 85 ? -18.177 -6.931 -17.575 1.00 39.47 85 THR A O 1
ATOM 664 N N . PRO A 1 86 ? -18.347 -7.734 -15.478 1.00 41.19 86 PRO A N 1
ATOM 665 C CA . PRO A 1 86 ? -17.085 -8.449 -15.555 1.00 41.19 86 PRO A CA 1
ATOM 666 C C . PRO A 1 86 ? -17.262 -9.662 -16.472 1.00 41.19 86 PRO A C 1
ATOM 668 O O . PRO A 1 86 ? -18.064 -10.553 -16.182 1.00 41.19 86 PRO A O 1
ATOM 671 N N . THR A 1 87 ? -16.540 -9.684 -17.591 1.00 39.25 87 THR A N 1
ATOM 672 C CA . THR A 1 87 ? -16.261 -10.930 -18.300 1.00 39.25 87 THR A CA 1
ATOM 673 C C . THR A 1 87 ? -15.279 -11.715 -17.445 1.00 39.25 87 THR A C 1
ATOM 675 O O . THR A 1 87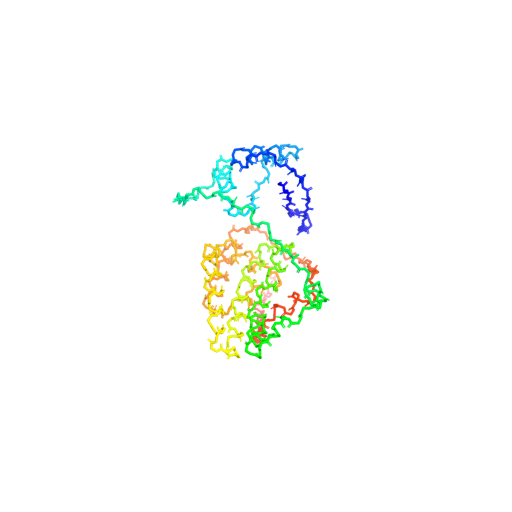 ? -14.195 -11.238 -17.118 1.00 39.25 87 THR A O 1
ATOM 678 N N . ASP A 1 88 ? -15.716 -12.892 -17.014 1.00 44.19 88 ASP A N 1
ATOM 679 C CA . ASP A 1 88 ? -14.883 -13.906 -16.378 1.00 44.19 88 ASP A CA 1
ATOM 680 C C . ASP A 1 88 ? -13.921 -14.449 -17.445 1.00 44.19 88 ASP A C 1
ATOM 682 O O . ASP A 1 88 ? -14.177 -15.473 -18.078 1.00 44.19 88 ASP A O 1
ATOM 686 N N . ASP A 1 89 ? -12.870 -13.684 -17.743 1.00 42.75 89 ASP A N 1
ATOM 687 C CA . ASP A 1 89 ? -11.750 -14.163 -18.543 1.00 42.75 89 ASP A CA 1
ATOM 688 C C . ASP A 1 89 ? -10.923 -15.077 -17.639 1.00 42.75 89 ASP A C 1
ATOM 690 O O . ASP A 1 89 ? -10.003 -14.647 -16.941 1.00 42.75 89 ASP A O 1
ATOM 694 N N . ASP A 1 90 ? -11.321 -16.348 -17.611 1.00 43.47 90 ASP A N 1
ATOM 695 C CA . ASP A 1 90 ? -10.610 -17.426 -16.937 1.00 43.47 90 ASP A CA 1
ATOM 696 C C . ASP A 1 90 ? -9.160 -17.438 -17.457 1.00 43.47 90 ASP A C 1
ATOM 698 O O . ASP A 1 90 ? -8.884 -17.781 -18.613 1.00 43.47 90 ASP A O 1
ATOM 702 N N . VAL A 1 91 ? -8.220 -16.963 -16.635 1.00 57.50 91 VAL A N 1
ATOM 703 C CA . VAL A 1 91 ? -6.802 -16.897 -16.998 1.00 57.50 91 VAL A CA 1
ATOM 704 C C . VAL A 1 91 ? -6.281 -18.327 -17.041 1.00 57.50 91 VAL A C 1
ATOM 706 O O . VAL A 1 91 ? -5.948 -18.922 -16.017 1.00 57.50 91 VAL A O 1
ATOM 709 N N . THR A 1 92 ? -6.198 -18.898 -18.241 1.00 52.12 92 THR A N 1
ATOM 710 C CA . THR A 1 92 ? -5.620 -20.227 -18.431 1.00 52.12 92 THR A CA 1
ATOM 711 C C . THR A 1 92 ? -4.111 -20.155 -18.213 1.00 52.12 92 THR A C 1
ATOM 713 O O . THR A 1 92 ? -3.362 -19.707 -19.085 1.00 52.12 92 THR A O 1
ATOM 716 N N . PHE A 1 93 ? -3.650 -20.602 -17.048 1.00 49.75 93 PHE A N 1
ATOM 717 C CA . PHE A 1 93 ? -2.233 -20.840 -16.799 1.00 49.75 93 PHE A CA 1
ATOM 718 C C . PHE A 1 93 ? -1.819 -22.105 -17.548 1.00 49.75 93 PHE A C 1
ATOM 720 O O . PHE A 1 93 ? -2.167 -23.215 -17.153 1.00 49.75 93 PHE A O 1
ATOM 727 N N . LEU A 1 94 ? -1.106 -21.931 -18.657 1.00 60.75 94 LEU A N 1
ATOM 728 C CA . LEU A 1 94 ? -0.502 -23.044 -19.380 1.00 60.75 94 LEU A CA 1
ATOM 729 C C . LEU A 1 94 ? 0.840 -23.389 -18.733 1.00 60.75 94 LEU A C 1
ATOM 731 O O . LEU A 1 94 ? 1.653 -22.499 -18.468 1.00 60.75 94 LEU A O 1
ATOM 735 N N . ASP A 1 95 ? 1.080 -24.676 -18.491 1.00 66.44 95 ASP A N 1
ATOM 736 C CA . ASP A 1 95 ? 2.364 -25.150 -17.993 1.00 66.44 95 ASP A CA 1
ATOM 737 C C . ASP A 1 95 ? 3.421 -24.994 -19.097 1.00 66.44 95 ASP A C 1
ATOM 739 O O . ASP A 1 95 ? 3.376 -25.635 -20.150 1.00 66.44 95 ASP A O 1
ATOM 743 N N . LEU A 1 96 ? 4.391 -24.111 -18.853 1.00 61.19 96 LEU A N 1
ATOM 744 C CA . LEU A 1 96 ? 5.521 -23.878 -19.752 1.00 61.19 96 LEU A CA 1
ATOM 745 C C . LEU A 1 96 ? 6.280 -25.174 -20.057 1.00 61.19 96 LEU A C 1
ATOM 747 O O . LEU A 1 96 ? 6.799 -25.326 -21.160 1.00 61.19 96 LEU A O 1
ATOM 751 N N . SER A 1 97 ? 6.332 -26.116 -19.113 1.00 62.03 97 SER A N 1
ATOM 752 C CA . SER A 1 97 ? 6.997 -27.401 -19.322 1.00 62.03 97 SER A CA 1
ATOM 753 C C . SER A 1 97 ? 6.221 -28.320 -20.273 1.00 62.03 97 SER A C 1
ATOM 755 O O . SER A 1 97 ? 6.837 -29.061 -21.038 1.00 62.03 97 SER A O 1
ATOM 757 N N . GLU A 1 98 ? 4.893 -28.207 -20.324 1.00 65.12 98 GLU A N 1
ATOM 758 C CA . GLU A 1 98 ? 4.020 -28.954 -21.238 1.00 65.12 98 GLU A CA 1
ATOM 759 C C . GLU A 1 98 ? 4.096 -28.391 -22.672 1.00 65.12 98 GLU A C 1
ATOM 761 O O . GLU A 1 98 ? 4.176 -29.145 -23.640 1.00 65.12 98 GLU A O 1
ATOM 766 N N . ILE A 1 99 ? 4.221 -27.064 -22.819 1.00 61.41 99 ILE A N 1
ATOM 767 C CA . ILE A 1 99 ? 4.473 -26.398 -24.114 1.00 61.41 99 ILE A CA 1
ATOM 768 C C . ILE A 1 99 ? 5.856 -26.762 -24.677 1.00 61.41 99 ILE A C 1
ATOM 770 O O . ILE A 1 99 ? 6.007 -26.932 -25.886 1.00 61.41 99 ILE A O 1
ATOM 774 N N . LEU A 1 100 ? 6.869 -26.860 -23.812 1.00 57.25 100 LEU A N 1
ATOM 775 C CA . LEU A 1 100 ? 8.252 -27.149 -24.209 1.00 57.25 100 LEU A CA 1
ATOM 776 C C . LEU A 1 100 ? 8.523 -28.645 -24.443 1.00 57.25 100 LEU A C 1
ATOM 778 O O . LEU A 1 100 ? 9.498 -28.974 -25.115 1.00 57.25 100 LEU A O 1
ATOM 782 N N . SER A 1 101 ? 7.698 -29.539 -23.886 1.00 59.75 101 SER A N 1
ATOM 783 C CA . SER A 1 101 ? 7.841 -30.999 -24.026 1.00 59.75 101 SER A CA 1
ATOM 784 C C . SER A 1 101 ? 6.994 -31.604 -25.145 1.00 59.75 101 SER A C 1
ATOM 786 O O . SER A 1 101 ? 7.271 -32.725 -25.570 1.00 59.75 101 SER A O 1
ATOM 788 N N . ALA A 1 102 ? 6.003 -30.873 -25.664 1.00 58.31 102 ALA A N 1
ATOM 789 C CA . ALA A 1 102 ? 5.335 -31.237 -26.903 1.00 58.31 102 ALA A CA 1
ATOM 790 C C . ALA A 1 102 ? 6.340 -31.118 -28.061 1.00 58.31 102 ALA A C 1
ATOM 792 O O . ALA A 1 102 ? 6.657 -30.016 -28.508 1.00 58.31 102 ALA A O 1
ATOM 793 N N . GLU A 1 103 ? 6.859 -32.257 -28.526 1.00 58.00 103 GLU A N 1
ATOM 794 C CA . GLU A 1 103 ? 7.684 -32.386 -29.731 1.00 58.00 103 GLU A CA 1
ATOM 795 C C . GLU A 1 103 ? 6.938 -31.794 -30.938 1.00 58.00 103 GLU A C 1
ATOM 797 O O . GLU A 1 103 ? 6.191 -32.468 -31.643 1.00 58.00 103 GLU A O 1
ATOM 802 N N . ASN A 1 104 ? 7.099 -30.491 -31.152 1.00 54.66 104 ASN A N 1
ATOM 803 C CA . ASN A 1 104 ? 6.555 -29.778 -32.288 1.00 54.66 104 ASN A CA 1
ATOM 804 C C . ASN A 1 104 ? 7.734 -29.138 -33.020 1.00 54.66 104 ASN A C 1
ATOM 806 O O . ASN A 1 104 ? 8.278 -28.126 -32.573 1.00 54.66 104 ASN A O 1
ATOM 810 N N . ASP A 1 105 ? 8.080 -29.695 -34.182 1.00 55.00 105 ASP A N 1
ATOM 811 C CA . ASP A 1 105 ? 9.056 -29.190 -35.168 1.00 55.00 105 ASP A CA 1
ATOM 812 C C . ASP A 1 105 ? 8.714 -27.778 -35.726 1.00 55.00 105 ASP A C 1
ATOM 814 O O . ASP A 1 105 ? 9.206 -27.352 -36.771 1.00 55.00 105 ASP A O 1
ATOM 818 N N . GLY A 1 106 ? 7.858 -27.016 -35.040 1.00 53.16 106 GLY A N 1
ATOM 819 C CA . GLY A 1 106 ? 7.398 -25.680 -35.404 1.00 53.16 106 GLY A CA 1
ATOM 820 C C . GLY A 1 106 ? 7.476 -24.641 -34.282 1.00 53.16 106 GLY A C 1
ATOM 821 O O . GLY A 1 106 ? 7.074 -23.496 -34.513 1.00 53.16 106 GLY A O 1
ATOM 822 N N . LEU A 1 107 ? 7.982 -24.980 -33.087 1.00 51.66 107 LEU A N 1
ATOM 823 C CA . LEU A 1 107 ? 8.144 -23.991 -32.020 1.00 51.66 107 LEU A CA 1
ATOM 824 C C . LEU A 1 107 ? 9.336 -23.083 -32.352 1.00 51.66 107 LEU A C 1
ATOM 826 O O . LEU A 1 107 ? 10.500 -23.457 -32.216 1.00 51.66 107 LEU A O 1
ATOM 830 N N . LYS A 1 108 ? 9.046 -21.875 -32.845 1.00 62.28 108 LYS A N 1
ATOM 831 C CA . LYS A 1 108 ? 10.080 -20.861 -33.063 1.00 62.28 108 LYS A CA 1
ATOM 832 C C . LYS A 1 108 ? 10.736 -20.562 -31.718 1.00 62.28 108 LYS A C 1
ATOM 834 O O . LYS A 1 108 ? 10.096 -19.997 -30.838 1.00 62.28 108 LYS A O 1
ATOM 839 N N . CYS A 1 109 ? 12.007 -20.933 -31.583 1.00 69.81 109 CYS A N 1
ATOM 840 C CA . CYS A 1 109 ? 12.843 -20.467 -30.487 1.00 69.81 109 CYS A CA 1
ATOM 841 C C . CYS A 1 109 ? 12.795 -18.932 -30.443 1.00 69.81 109 CYS A C 1
ATOM 843 O O . CYS A 1 109 ? 12.803 -18.287 -31.501 1.00 69.81 109 CYS A O 1
ATOM 845 N N . PHE A 1 110 ? 12.730 -18.361 -29.238 1.00 78.75 110 PHE A N 1
ATOM 846 C CA . PHE A 1 110 ? 12.821 -16.917 -29.059 1.00 78.75 110 PHE A CA 1
ATOM 847 C C . PHE A 1 110 ? 14.080 -16.397 -29.748 1.00 78.75 110 PHE A C 1
ATOM 849 O O . PHE A 1 110 ? 15.174 -16.939 -29.591 1.00 78.75 110 PHE A O 1
ATOM 856 N N . LYS A 1 111 ? 13.930 -15.322 -30.513 1.00 87.62 111 LYS A N 1
ATOM 857 C CA . LYS A 1 111 ? 15.071 -14.597 -31.067 1.00 87.62 111 LYS A CA 1
ATOM 858 C C . LYS A 1 111 ? 15.820 -13.909 -29.932 1.00 87.62 111 LYS A C 1
ATOM 860 O O . LYS A 1 111 ? 15.207 -13.503 -28.947 1.00 87.62 111 LYS A O 1
ATOM 865 N N . ASP A 1 112 ? 17.105 -13.631 -30.134 1.00 86.75 112 ASP A N 1
ATOM 866 C CA . ASP A 1 112 ? 17.934 -12.915 -29.149 1.00 86.75 112 ASP A CA 1
ATOM 867 C C . ASP A 1 112 ? 17.287 -11.608 -28.663 1.00 86.75 112 ASP A C 1
ATOM 869 O O . ASP A 1 112 ? 17.335 -11.281 -27.482 1.00 86.75 112 ASP A O 1
ATOM 873 N N . LYS A 1 113 ? 16.609 -10.883 -29.564 1.00 88.25 113 LYS A N 1
ATOM 874 C CA . LYS A 1 113 ? 15.878 -9.649 -29.228 1.00 88.25 113 LYS A CA 1
ATOM 875 C C . LYS A 1 113 ? 14.655 -9.883 -28.340 1.00 88.25 113 LYS A C 1
ATOM 877 O O . LYS A 1 113 ? 1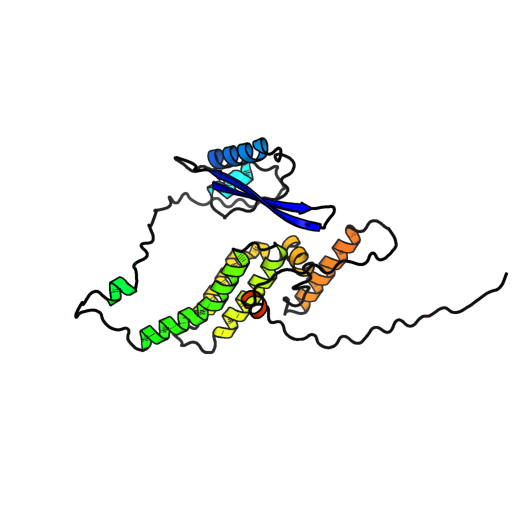4.336 -9.031 -27.519 1.00 88.25 113 LYS A O 1
ATOM 882 N N . GLU A 1 114 ? 13.955 -10.996 -28.527 1.00 89.19 114 GLU A N 1
ATOM 883 C CA . GLU A 1 114 ? 12.788 -11.362 -27.718 1.00 89.19 114 GLU A CA 1
ATOM 884 C C . GLU A 1 114 ? 13.242 -11.848 -26.338 1.00 89.19 114 GLU A C 1
ATOM 886 O O . GLU A 1 114 ? 12.662 -11.462 -25.329 1.00 89.19 114 GLU A O 1
ATOM 891 N N . TYR A 1 115 ? 14.342 -12.602 -26.271 1.00 88.25 115 TYR A N 1
ATOM 892 C CA . TYR A 1 115 ? 14.959 -12.978 -25.001 1.00 88.25 115 TYR A CA 1
ATOM 893 C C . TYR A 1 115 ? 15.464 -11.751 -24.225 1.00 88.25 115 TYR A C 1
ATOM 895 O O . TYR A 1 115 ? 15.164 -11.597 -23.041 1.00 88.25 115 TYR A O 1
ATOM 903 N N . GLN A 1 116 ? 16.160 -10.834 -24.907 1.00 91.00 116 GLN A N 1
ATOM 904 C CA . GLN A 1 116 ? 16.596 -9.565 -24.325 1.00 91.00 116 GLN A CA 1
ATOM 905 C C . GLN A 1 116 ? 15.405 -8.757 -23.792 1.00 91.00 116 GLN A C 1
ATOM 907 O O . GLN A 1 116 ? 15.465 -8.248 -22.675 1.00 91.00 116 GLN A O 1
ATOM 912 N N . PHE A 1 117 ? 14.309 -8.674 -24.553 1.00 93.12 117 PHE A N 1
ATOM 913 C CA . PHE A 1 117 ? 13.085 -8.013 -24.103 1.00 93.12 117 PHE A CA 1
ATOM 914 C C . PHE A 1 117 ? 12.541 -8.613 -22.809 1.00 93.12 117 PHE A C 1
ATOM 916 O O . PHE A 1 117 ? 12.249 -7.873 -21.876 1.00 93.12 117 PHE A O 1
ATOM 923 N N . LEU A 1 118 ? 12.410 -9.941 -22.740 1.00 93.38 118 LEU A N 1
ATOM 924 C CA . LEU A 1 118 ? 11.894 -10.628 -21.555 1.00 93.38 118 LEU A CA 1
ATOM 925 C C . LEU A 1 118 ? 12.790 -10.380 -20.336 1.00 93.38 118 LEU A C 1
ATOM 927 O O . LEU A 1 118 ? 12.291 -10.110 -19.245 1.00 93.38 118 LEU A O 1
ATOM 931 N N . GLN A 1 119 ? 14.111 -10.404 -20.517 1.00 92.56 119 GLN A N 1
ATOM 932 C CA . GLN A 1 119 ? 15.063 -10.108 -19.448 1.00 92.56 119 GLN A CA 1
ATOM 933 C C . GLN A 1 119 ? 14.942 -8.658 -18.945 1.00 92.56 119 GLN A C 1
ATOM 935 O O . GLN A 1 119 ? 14.950 -8.409 -17.735 1.00 92.56 119 GLN A O 1
ATOM 940 N N . GLU A 1 120 ? 14.799 -7.701 -19.861 1.00 95.19 120 GLU A N 1
ATOM 941 C CA . GLU A 1 120 ? 14.588 -6.287 -19.541 1.00 95.19 120 GLU A CA 1
ATOM 942 C C . GLU A 1 120 ? 13.231 -6.052 -18.863 1.00 95.19 120 GLU A C 1
ATOM 944 O O . GLU A 1 120 ? 13.161 -5.333 -17.868 1.00 95.19 120 GLU A O 1
ATOM 949 N N . TYR A 1 121 ? 12.173 -6.719 -19.330 1.00 95.31 121 TYR A N 1
ATOM 950 C CA . TYR A 1 121 ? 10.845 -6.687 -18.720 1.00 95.31 121 TYR A CA 1
ATOM 951 C C . TYR A 1 121 ? 10.885 -7.186 -17.273 1.00 95.31 121 TYR A C 1
ATOM 953 O O . TYR A 1 121 ? 10.437 -6.487 -16.367 1.00 95.31 121 TYR A O 1
ATOM 961 N N . CYS A 1 122 ? 11.494 -8.351 -17.029 1.00 94.88 122 CYS A N 1
ATOM 962 C CA . CYS A 1 122 ? 11.665 -8.883 -15.678 1.00 94.88 122 CYS A CA 1
ATOM 963 C C . CYS A 1 122 ? 12.447 -7.913 -14.783 1.00 94.88 122 CYS A C 1
ATOM 965 O O . CYS A 1 122 ? 12.087 -7.715 -13.625 1.00 94.88 122 CYS A O 1
ATOM 967 N N . THR A 1 123 ? 13.488 -7.271 -15.318 1.00 94.75 123 THR A N 1
ATOM 968 C CA . THR A 1 123 ? 14.270 -6.260 -14.590 1.00 94.75 123 THR A CA 1
ATOM 969 C C . THR A 1 123 ? 13.416 -5.051 -14.205 1.00 94.75 123 THR A C 1
ATOM 971 O O . THR A 1 123 ? 13.443 -4.633 -13.048 1.00 94.75 123 THR A O 1
ATOM 974 N N . ALA A 1 124 ? 12.630 -4.524 -15.145 1.00 95.31 124 ALA A N 1
ATOM 975 C CA . ALA A 1 124 ? 11.754 -3.376 -14.929 1.00 95.31 124 ALA A CA 1
ATOM 976 C C . ALA A 1 124 ? 10.606 -3.673 -13.948 1.00 95.31 124 ALA A C 1
ATOM 978 O O . ALA A 1 124 ? 10.239 -2.810 -13.155 1.00 95.31 124 ALA A O 1
ATOM 979 N N . MET A 1 125 ? 10.066 -4.896 -13.968 1.00 96.06 125 MET A N 1
ATOM 980 C CA . MET A 1 125 ? 8.947 -5.314 -13.115 1.00 96.06 125 MET A CA 1
ATOM 981 C C . MET A 1 125 ? 9.373 -5.745 -11.706 1.00 96.06 125 MET A C 1
ATOM 983 O O . MET A 1 125 ? 8.560 -5.705 -10.786 1.00 96.06 125 MET A O 1
ATOM 987 N N . LYS A 1 126 ? 10.638 -6.134 -11.501 1.00 96.19 126 LYS A N 1
ATOM 988 C CA . LYS A 1 126 ? 11.130 -6.668 -10.219 1.00 96.19 126 LYS A CA 1
ATOM 989 C C . LYS A 1 126 ? 10.878 -5.755 -9.003 1.00 96.19 126 LYS A C 1
ATOM 991 O O . LYS A 1 126 ? 10.505 -6.280 -7.954 1.00 96.19 126 LYS A O 1
ATOM 996 N N . PRO A 1 127 ? 11.052 -4.418 -9.075 1.00 97.62 127 PRO A N 1
ATOM 997 C CA . PRO A 1 127 ? 10.691 -3.543 -7.960 1.00 97.62 127 PRO A CA 1
ATOM 998 C C . PRO A 1 127 ? 9.199 -3.609 -7.619 1.00 97.62 127 PRO A C 1
ATOM 1000 O O . PRO A 1 127 ? 8.851 -3.631 -6.440 1.00 97.62 127 PRO A O 1
ATOM 1003 N N . LEU A 1 128 ? 8.332 -3.679 -8.636 1.00 96.94 128 LEU A N 1
ATOM 1004 C CA . LEU A 1 128 ? 6.881 -3.756 -8.469 1.00 96.94 128 LEU A CA 1
ATOM 1005 C C . LEU A 1 128 ? 6.462 -5.068 -7.811 1.00 96.94 128 LEU A C 1
ATOM 1007 O O . LEU A 1 128 ? 5.673 -5.036 -6.874 1.00 96.94 128 LEU A O 1
ATOM 1011 N N . THR A 1 129 ? 7.020 -6.205 -8.234 1.00 95.62 129 THR A N 1
ATOM 1012 C CA . THR A 1 129 ? 6.700 -7.500 -7.612 1.00 95.62 129 THR A CA 1
ATOM 1013 C C . THR A 1 129 ? 7.119 -7.534 -6.143 1.00 95.62 129 THR A C 1
ATOM 1015 O O . THR A 1 129 ? 6.326 -7.930 -5.299 1.00 95.62 129 THR A O 1
ATOM 1018 N N . ALA A 1 130 ? 8.309 -7.018 -5.812 1.00 95.44 130 ALA A N 1
ATOM 1019 C CA . ALA A 1 130 ? 8.760 -6.928 -4.422 1.00 95.44 130 ALA A CA 1
ATOM 1020 C C . ALA A 1 130 ? 7.859 -6.012 -3.571 1.00 95.44 130 ALA A C 1
ATOM 1022 O O . ALA A 1 130 ? 7.551 -6.326 -2.423 1.00 95.44 130 ALA A O 1
ATOM 1023 N N . ALA A 1 131 ? 7.403 -4.887 -4.130 1.00 96.62 131 ALA A N 1
ATOM 1024 C CA . ALA A 1 131 ? 6.461 -4.007 -3.447 1.00 96.62 131 ALA A CA 1
ATOM 1025 C C . ALA A 1 131 ? 5.090 -4.672 -3.237 1.00 96.62 131 ALA A C 1
ATOM 1027 O O . ALA A 1 131 ? 4.487 -4.490 -2.180 1.00 96.62 131 ALA A O 1
ATOM 1028 N N . LEU A 1 132 ? 4.608 -5.458 -4.206 1.00 94.00 132 LEU A N 1
ATOM 1029 C CA . LEU A 1 132 ? 3.371 -6.228 -4.070 1.00 94.00 132 LEU A CA 1
ATOM 1030 C C . LEU A 1 132 ? 3.479 -7.264 -2.950 1.00 94.00 132 LEU A C 1
ATOM 1032 O O . LEU A 1 132 ? 2.580 -7.311 -2.118 1.00 94.00 132 LEU A O 1
ATOM 1036 N N . ASP A 1 133 ? 4.587 -8.001 -2.854 1.00 93.88 133 ASP A N 1
ATOM 1037 C CA . ASP A 1 133 ? 4.804 -8.969 -1.769 1.00 93.88 133 ASP A CA 1
ATOM 1038 C C . ASP A 1 133 ? 4.737 -8.301 -0.382 1.00 93.88 133 ASP A C 1
ATOM 1040 O O . ASP A 1 133 ? 4.153 -8.844 0.560 1.00 93.88 133 ASP A O 1
ATOM 1044 N N . ILE A 1 134 ? 5.277 -7.083 -0.259 1.00 93.44 134 ILE A N 1
ATOM 1045 C CA . ILE A 1 134 ? 5.224 -6.291 0.979 1.00 93.44 134 ILE A CA 1
ATOM 1046 C C . ILE A 1 134 ? 3.793 -5.828 1.279 1.00 93.44 134 ILE A C 1
ATOM 1048 O O . ILE A 1 134 ? 3.322 -5.976 2.408 1.00 93.44 134 ILE A O 1
ATOM 1052 N N . LEU A 1 135 ? 3.100 -5.243 0.297 1.00 91.94 135 LEU A N 1
ATOM 1053 C CA . LEU A 1 135 ? 1.784 -4.622 0.493 1.00 91.94 135 LEU A CA 1
ATOM 1054 C C . LEU A 1 135 ? 0.644 -5.639 0.615 1.00 91.94 135 LEU A C 1
ATOM 1056 O O . LEU A 1 135 ? -0.318 -5.376 1.332 1.00 91.94 135 LEU A O 1
ATOM 1060 N N . GLN A 1 136 ? 0.750 -6.786 -0.055 1.00 87.50 136 GLN A N 1
ATOM 1061 C CA . GLN A 1 136 ? -0.212 -7.889 0.045 1.00 87.50 136 GLN A CA 1
ATOM 1062 C C . GLN A 1 136 ? 0.003 -8.738 1.303 1.00 87.50 136 GLN A C 1
ATOM 1064 O O . GLN A 1 136 ? -0.892 -9.477 1.717 1.00 87.50 136 GLN A O 1
ATOM 1069 N N . GLY A 1 137 ? 1.178 -8.626 1.928 1.00 84.06 137 GLY A N 1
ATOM 1070 C CA . GLY A 1 137 ? 1.435 -9.176 3.248 1.00 84.06 137 GLY A CA 1
ATOM 1071 C C . GLY A 1 137 ? 0.595 -8.509 4.342 1.00 84.06 137 GLY A C 1
ATOM 1072 O O . GLY A 1 137 ? -0.245 -7.641 4.116 1.00 84.06 137 GLY A O 1
ATOM 1073 N N . ASP A 1 138 ? 0.841 -8.899 5.591 1.00 82.75 138 ASP A N 1
ATOM 1074 C CA . ASP A 1 138 ? 0.199 -8.272 6.747 1.00 82.75 138 ASP A CA 1
ATOM 1075 C C . ASP A 1 138 ? 0.831 -6.899 7.032 1.00 82.75 138 ASP A C 1
ATOM 1077 O O . ASP A 1 138 ? 1.567 -6.709 8.000 1.00 82.75 138 ASP A O 1
ATOM 1081 N N . CYS A 1 139 ? 0.553 -5.934 6.163 1.00 83.81 139 CYS A N 1
ATOM 1082 C CA . CYS A 1 139 ? 1.246 -4.660 6.073 1.00 83.81 139 CYS A CA 1
ATOM 1083 C C . CYS A 1 139 ? 0.535 -3.581 6.913 1.00 83.81 139 CYS A C 1
ATOM 1085 O O . CYS A 1 139 ? -0.643 -3.296 6.694 1.00 83.81 139 CYS A O 1
ATOM 1087 N N . PRO A 1 140 ? 1.167 -2.997 7.949 1.00 88.69 140 PRO A N 1
ATOM 1088 C CA . PRO A 1 140 ? 0.596 -1.847 8.650 1.00 88.69 140 PRO A CA 1
ATOM 1089 C C . PRO A 1 140 ? 0.517 -0.627 7.731 1.00 88.69 140 PRO A C 1
ATOM 1091 O O . PRO A 1 140 ? 1.421 -0.419 6.926 1.00 88.69 140 PRO A O 1
ATOM 1094 N N . TYR A 1 141 ? -0.487 0.232 7.927 1.00 91.31 141 TYR A N 1
ATOM 1095 C CA . TYR A 1 141 ? -0.713 1.418 7.086 1.00 91.31 141 TYR A CA 1
ATOM 1096 C C . TYR A 1 141 ? 0.527 2.322 6.947 1.00 91.31 141 TYR A C 1
ATOM 1098 O O . TYR A 1 141 ? 0.833 2.796 5.859 1.00 91.31 141 TYR A O 1
ATOM 1106 N N . GLY A 1 142 ? 1.330 2.457 8.010 1.00 93.56 142 GLY A N 1
ATOM 1107 C CA . GLY A 1 142 ? 2.588 3.218 7.981 1.00 93.56 142 GLY A CA 1
ATOM 1108 C C . GLY A 1 142 ? 3.689 2.658 7.067 1.00 93.56 142 GLY A C 1
ATOM 1109 O O . GLY A 1 142 ? 4.719 3.296 6.887 1.00 93.56 142 GLY A O 1
ATOM 1110 N N . THR A 1 143 ? 3.504 1.481 6.479 1.00 94.88 143 THR A N 1
ATOM 1111 C CA . THR A 1 143 ? 4.439 0.893 5.507 1.00 94.88 143 THR A CA 1
ATOM 1112 C C . THR A 1 143 ? 4.078 1.266 4.069 1.00 94.88 143 THR A C 1
ATOM 1114 O O . THR A 1 143 ? 4.934 1.171 3.189 1.00 94.88 143 THR A O 1
ATOM 1117 N N . LEU A 1 144 ? 2.853 1.745 3.819 1.00 95.00 144 LEU A N 1
ATOM 1118 C CA . LEU A 1 144 ? 2.357 2.051 2.478 1.00 95.00 144 LEU A CA 1
ATOM 1119 C C . LEU A 1 144 ? 3.211 3.115 1.779 1.00 95.00 144 LEU A C 1
ATOM 1121 O O . LEU A 1 144 ? 3.838 2.820 0.764 1.00 95.00 144 LEU A O 1
ATOM 1125 N N . LEU A 1 145 ? 3.295 4.327 2.340 1.00 96.31 145 LEU A N 1
ATOM 1126 C CA . LEU A 1 145 ? 4.041 5.424 1.711 1.00 96.31 145 LEU A CA 1
ATOM 1127 C C . LEU A 1 145 ? 5.541 5.133 1.542 1.00 96.31 145 LEU A C 1
ATOM 1129 O O . LEU A 1 145 ? 6.045 5.350 0.440 1.00 96.31 145 LEU A O 1
ATOM 1133 N N . PRO A 1 146 ? 6.260 4.585 2.547 1.00 96.38 146 PRO A N 1
ATOM 1134 C CA . PRO A 1 146 ? 7.649 4.178 2.356 1.00 96.38 146 PRO A CA 1
ATOM 1135 C C . PRO A 1 146 ? 7.820 3.174 1.213 1.00 96.38 146 PRO A C 1
ATOM 1137 O O . PRO A 1 146 ? 8.786 3.268 0.460 1.00 96.38 146 PRO A O 1
ATOM 1140 N N . THR A 1 147 ? 6.883 2.234 1.056 1.00 96.94 147 THR A N 1
ATOM 1141 C CA . THR A 1 147 ? 6.937 1.236 -0.020 1.00 96.94 147 THR A CA 1
ATOM 1142 C C . THR A 1 147 ? 6.709 1.874 -1.385 1.00 96.94 147 THR A C 1
ATOM 1144 O O . THR A 1 147 ? 7.484 1.607 -2.297 1.00 96.94 147 THR A O 1
ATOM 1147 N N . LEU A 1 148 ? 5.704 2.746 -1.528 1.00 96.88 148 LEU A N 1
ATOM 1148 C CA . LEU A 1 148 ? 5.423 3.448 -2.787 1.00 96.88 148 LEU A CA 1
ATOM 1149 C C . LEU A 1 148 ? 6.589 4.351 -3.210 1.00 96.88 148 LEU A C 1
ATOM 1151 O O . LEU A 1 148 ? 6.995 4.334 -4.371 1.00 96.88 148 LEU A O 1
ATOM 1155 N N . GLU A 1 149 ? 7.165 5.100 -2.269 1.00 96.12 149 GLU A N 1
ATOM 1156 C CA . GLU A 1 149 ? 8.295 5.993 -2.536 1.00 96.12 149 GLU A CA 1
ATOM 1157 C C . GLU A 1 149 ? 9.530 5.205 -3.006 1.00 96.12 149 GLU A C 1
ATOM 1159 O O . GLU A 1 149 ? 10.127 5.519 -4.039 1.00 96.12 149 GLU A O 1
ATOM 1164 N N . VAL A 1 150 ? 9.877 4.123 -2.296 1.00 96.31 150 VAL A N 1
ATOM 1165 C CA . VAL A 1 150 ? 11.004 3.250 -2.661 1.00 96.31 150 VAL A CA 1
ATOM 1166 C C . VAL A 1 150 ? 10.734 2.503 -3.968 1.00 96.31 150 VAL A C 1
ATOM 1168 O O . VAL A 1 150 ? 11.653 2.344 -4.772 1.00 96.31 150 VAL A O 1
ATOM 1171 N N . LEU A 1 151 ? 9.492 2.080 -4.220 1.00 97.44 151 LEU A N 1
ATOM 1172 C CA . LEU A 1 151 ? 9.078 1.451 -5.472 1.00 97.44 151 LEU A CA 1
ATOM 1173 C C . LEU A 1 151 ? 9.317 2.386 -6.657 1.00 97.44 151 LEU A C 1
ATOM 1175 O O . LEU A 1 151 ? 10.006 1.997 -7.601 1.00 97.44 151 LEU A O 1
ATOM 1179 N N . MET A 1 152 ? 8.797 3.616 -6.607 1.00 97.06 152 MET A N 1
ATOM 1180 C CA . MET A 1 152 ? 8.987 4.594 -7.683 1.00 97.06 152 MET A CA 1
ATOM 1181 C C . MET A 1 152 ? 10.477 4.857 -7.920 1.00 97.06 152 MET A C 1
ATOM 1183 O O . MET A 1 152 ? 10.951 4.828 -9.055 1.00 97.06 152 MET A O 1
ATOM 1187 N N . GLN A 1 153 ? 11.245 5.020 -6.842 1.00 95.19 153 GLN A N 1
ATOM 1188 C CA . GLN A 1 153 ? 12.680 5.254 -6.915 1.00 95.19 153 GLN A CA 1
ATOM 1189 C C . GLN A 1 153 ? 13.446 4.080 -7.550 1.00 95.19 153 GLN A C 1
ATOM 1191 O O . GLN A 1 153 ? 14.242 4.289 -8.465 1.00 95.19 153 GLN A O 1
ATOM 1196 N N . LYS A 1 154 ? 13.230 2.845 -7.078 1.00 96.44 154 LYS A N 1
ATOM 1197 C CA . LYS A 1 154 ? 13.897 1.651 -7.620 1.00 96.44 154 LYS A CA 1
ATOM 1198 C C . LYS A 1 154 ? 13.475 1.374 -9.061 1.00 96.44 154 LYS A C 1
ATOM 1200 O O . LYS A 1 154 ? 14.308 0.938 -9.847 1.00 96.44 154 LYS A O 1
ATOM 1205 N N . THR A 1 155 ? 12.224 1.665 -9.413 1.00 97.38 155 THR A N 1
ATOM 1206 C CA . THR A 1 155 ? 11.715 1.535 -10.785 1.00 97.38 155 THR A CA 1
ATOM 1207 C C . THR A 1 155 ? 12.427 2.504 -11.727 1.00 97.38 155 THR A C 1
ATOM 1209 O O . THR A 1 155 ? 12.919 2.090 -12.770 1.00 97.38 155 THR A O 1
ATOM 1212 N N . LEU A 1 156 ? 12.590 3.775 -11.349 1.00 96.81 156 LEU A N 1
ATOM 1213 C CA . LEU A 1 156 ? 13.355 4.727 -12.166 1.00 96.81 156 LEU A CA 1
ATOM 1214 C C . LEU A 1 156 ? 14.848 4.383 -12.229 1.00 96.81 156 LEU A C 1
ATOM 1216 O O . LEU A 1 156 ? 15.469 4.559 -13.272 1.00 96.81 156 LEU A O 1
ATOM 1220 N N . ALA A 1 157 ? 15.427 3.854 -11.149 1.00 95.44 157 ALA A N 1
ATOM 1221 C CA . ALA A 1 157 ? 16.845 3.494 -11.108 1.00 95.44 157 ALA A CA 1
ATOM 1222 C C . ALA A 1 157 ? 17.222 2.362 -12.082 1.00 95.44 157 ALA A C 1
ATOM 1224 O O . ALA A 1 157 ? 18.379 2.272 -12.489 1.00 95.44 157 ALA A O 1
ATOM 1225 N N . VAL A 1 158 ? 16.269 1.506 -12.472 1.00 95.44 158 VAL A N 1
ATOM 1226 C CA . VAL A 1 158 ? 16.519 0.448 -13.463 1.00 95.44 158 VAL A CA 1
ATOM 1227 C C . VAL A 1 158 ? 16.350 0.919 -14.903 1.00 95.44 158 VAL A C 1
ATOM 1229 O O . VAL A 1 158 ? 16.534 0.105 -15.793 1.00 95.44 158 VAL A O 1
ATOM 1232 N N . LYS A 1 159 ? 16.023 2.194 -15.157 1.00 94.50 159 LYS A N 1
ATOM 1233 C CA . LYS A 1 159 ? 15.722 2.720 -16.497 1.00 94.50 159 LYS A CA 1
ATOM 1234 C C . LYS A 1 159 ? 16.943 2.837 -17.408 1.00 94.50 159 LYS A C 1
ATOM 1236 O O . LYS A 1 159 ? 16.882 2.387 -18.547 1.00 94.50 159 LYS A O 1
ATOM 1241 N N . ASP A 1 160 ? 18.030 3.442 -16.928 1.00 93.44 160 ASP A N 1
ATOM 1242 C CA . ASP A 1 160 ? 19.193 3.782 -17.766 1.00 93.44 160 ASP A CA 1
ATOM 1243 C C . ASP A 1 160 ? 19.866 2.571 -18.443 1.00 93.44 160 ASP A C 1
ATOM 1245 O O . ASP A 1 160 ? 20.300 2.702 -19.589 1.00 93.44 160 ASP A O 1
ATOM 1249 N N . PRO A 1 161 ? 19.947 1.383 -17.807 1.00 90.62 161 PRO A N 1
ATOM 1250 C CA . PRO A 1 161 ? 20.502 0.191 -18.448 1.00 90.62 161 PRO A CA 1
ATOM 1251 C C . PRO A 1 161 ? 19.595 -0.459 -19.506 1.00 90.62 161 PRO A C 1
ATOM 1253 O O . PRO A 1 161 ? 20.049 -1.370 -20.198 1.00 90.62 161 PRO A O 1
ATOM 1256 N N . LEU A 1 162 ? 18.322 -0.061 -19.612 1.00 92.69 162 LEU A N 1
ATOM 1257 C CA . LEU A 1 162 ? 17.354 -0.703 -20.504 1.00 92.69 162 LEU A CA 1
ATOM 1258 C C . LEU A 1 162 ? 17.551 -0.291 -21.960 1.00 92.69 162 LEU A C 1
ATOM 1260 O O . LEU A 1 162 ? 17.932 0.838 -22.278 1.00 92.69 162 LEU A O 1
ATOM 1264 N N . SER A 1 163 ? 17.211 -1.195 -22.879 1.00 92.88 163 SER A N 1
ATOM 1265 C CA . SER A 1 163 ? 17.166 -0.835 -24.288 1.00 92.88 163 SER A CA 1
ATOM 1266 C C . SER A 1 163 ? 16.059 0.182 -24.569 1.00 92.88 163 SER A C 1
ATOM 1268 O O . SER A 1 163 ? 15.065 0.308 -23.851 1.00 92.88 163 SER A O 1
ATOM 1270 N N . ARG A 1 164 ? 16.167 0.853 -25.720 1.00 90.44 164 ARG A N 1
ATOM 1271 C CA . ARG A 1 164 ? 15.132 1.773 -26.221 1.00 90.44 164 ARG A CA 1
ATOM 1272 C C . ARG A 1 164 ? 13.731 1.145 -26.271 1.00 90.44 164 ARG A C 1
ATOM 1274 O O . ARG A 1 164 ? 12.747 1.874 -26.263 1.00 90.44 164 ARG A O 1
ATOM 1281 N N . MET A 1 165 ? 13.633 -0.181 -26.375 1.00 88.56 165 MET A N 1
ATOM 1282 C CA . MET A 1 165 ? 12.357 -0.885 -26.481 1.00 88.56 165 MET A CA 1
ATOM 1283 C C . MET A 1 165 ? 11.592 -0.940 -25.153 1.00 88.56 165 MET A C 1
ATOM 1285 O O . MET A 1 165 ? 10.366 -0.968 -25.171 1.00 88.56 165 MET A O 1
ATOM 1289 N N . THR A 1 166 ? 12.296 -0.928 -24.021 1.00 91.38 166 THR A N 1
ATOM 1290 C CA . THR A 1 166 ? 11.720 -1.060 -22.671 1.00 91.38 166 THR A CA 1
ATOM 1291 C C . THR A 1 166 ? 11.935 0.181 -21.804 1.00 91.38 166 THR A C 1
ATOM 1293 O O . THR A 1 166 ? 11.297 0.309 -20.765 1.00 91.38 166 THR A O 1
ATOM 1296 N N . ALA A 1 167 ? 12.741 1.149 -22.252 1.00 90.38 167 ALA A N 1
ATOM 1297 C CA . ALA A 1 167 ? 13.056 2.375 -21.514 1.00 90.38 167 ALA A CA 1
ATOM 1298 C C . ALA A 1 167 ? 11.834 3.227 -21.104 1.00 90.38 167 ALA A C 1
ATOM 1300 O O . ALA A 1 167 ? 11.936 4.009 -20.163 1.00 90.38 167 ALA A O 1
ATOM 1301 N N . GLY A 1 168 ? 10.688 3.085 -21.785 1.00 95.38 168 GLY A N 1
ATOM 1302 C CA . GLY A 1 168 ? 9.441 3.771 -21.417 1.00 95.38 168 GLY A CA 1
ATOM 1303 C C . GLY A 1 168 ? 8.619 3.070 -20.328 1.00 95.38 168 GLY A C 1
ATOM 1304 O O . GLY A 1 168 ? 7.749 3.693 -19.726 1.00 95.38 168 GLY A O 1
ATOM 1305 N N . LEU A 1 169 ? 8.881 1.786 -20.055 1.00 96.44 169 LEU A N 1
ATOM 1306 C CA . LEU A 1 169 ? 8.115 1.001 -19.084 1.00 96.44 169 LEU A CA 1
ATOM 1307 C C . LEU A 1 169 ? 8.289 1.515 -17.641 1.00 96.44 169 LEU A C 1
ATOM 1309 O O . LEU A 1 169 ? 7.270 1.690 -16.972 1.00 96.44 169 LEU A O 1
ATOM 1313 N N . PRO A 1 170 ? 9.509 1.827 -17.153 1.00 97.75 170 PRO A N 1
ATOM 1314 C CA . PRO A 1 170 ? 9.679 2.408 -15.822 1.00 97.75 170 PRO A CA 1
ATOM 1315 C C . PRO A 1 170 ? 8.881 3.695 -15.589 1.00 97.75 170 PRO A C 1
ATOM 1317 O O . PRO A 1 170 ? 8.258 3.844 -14.539 1.00 97.75 170 PRO A O 1
ATOM 1320 N N . ASP A 1 171 ? 8.865 4.603 -16.571 1.00 97.56 171 ASP A N 1
ATOM 1321 C CA . ASP A 1 171 ? 8.115 5.860 -16.468 1.00 97.56 171 ASP A CA 1
ATOM 1322 C C . ASP A 1 171 ? 6.608 5.593 -16.384 1.00 97.56 171 ASP A C 1
ATOM 1324 O O . ASP A 1 171 ? 5.925 6.176 -15.545 1.00 97.56 171 ASP A O 1
ATOM 1328 N N . ALA A 1 172 ? 6.100 4.675 -17.213 1.00 97.69 172 ALA A N 1
ATOM 1329 C CA . ALA A 1 172 ? 4.689 4.300 -17.216 1.00 97.69 172 ALA A CA 1
ATOM 1330 C C . ALA A 1 172 ? 4.252 3.681 -15.879 1.00 97.69 172 ALA A C 1
ATOM 1332 O O . ALA A 1 172 ? 3.184 4.016 -15.370 1.00 97.69 172 ALA A O 1
ATOM 1333 N N . ILE A 1 173 ? 5.086 2.823 -15.278 1.00 97.50 173 ILE A N 1
ATOM 1334 C CA . ILE A 1 173 ? 4.818 2.233 -13.957 1.00 97.50 173 ILE A CA 1
ATOM 1335 C C . ILE A 1 173 ? 4.756 3.327 -12.885 1.00 97.50 173 ILE A C 1
ATOM 1337 O O . ILE A 1 173 ? 3.816 3.365 -12.095 1.00 97.50 173 ILE A O 1
ATOM 1341 N N . VAL A 1 174 ? 5.732 4.239 -12.860 1.00 97.94 174 VAL A N 1
ATOM 1342 C CA . VAL A 1 174 ? 5.784 5.331 -11.873 1.00 97.94 174 VAL A CA 1
ATOM 1343 C C . VAL A 1 174 ? 4.592 6.268 -12.029 1.00 97.94 174 VAL A C 1
ATOM 1345 O O . VAL A 1 174 ? 3.960 6.614 -11.033 1.00 97.94 174 VAL A O 1
ATOM 1348 N N . GLN A 1 175 ? 4.246 6.631 -13.264 1.00 98.00 175 GLN A N 1
ATOM 1349 C CA . GLN A 1 175 ? 3.081 7.459 -13.549 1.00 98.00 175 GLN A CA 1
ATOM 1350 C C . GLN A 1 175 ? 1.789 6.773 -13.093 1.00 98.00 175 GLN A C 1
ATOM 1352 O O . GLN A 1 175 ? 0.966 7.407 -12.438 1.00 98.00 175 GLN A O 1
ATOM 1357 N N . ALA A 1 176 ? 1.631 5.475 -13.369 1.00 97.25 176 ALA A N 1
ATOM 1358 C CA . ALA A 1 176 ? 0.477 4.711 -12.909 1.00 97.25 176 ALA A CA 1
ATOM 1359 C C . ALA A 1 176 ? 0.378 4.702 -11.375 1.00 97.25 176 ALA A C 1
ATOM 1361 O O . ALA A 1 176 ? -0.693 4.962 -10.839 1.00 97.25 176 ALA A O 1
ATOM 1362 N N . ILE A 1 177 ? 1.488 4.491 -10.657 1.00 96.44 177 ILE A N 1
ATOM 1363 C CA . ILE A 1 177 ? 1.513 4.551 -9.186 1.00 96.44 177 ILE A CA 1
ATOM 1364 C C . ILE A 1 177 ? 1.088 5.938 -8.693 1.00 96.44 177 ILE A C 1
ATOM 1366 O O . ILE A 1 177 ? 0.241 6.044 -7.809 1.00 96.44 177 ILE A O 1
ATOM 1370 N N . GLN A 1 178 ? 1.641 7.005 -9.270 1.00 96.50 178 GLN A N 1
ATOM 1371 C CA . GLN A 1 178 ? 1.291 8.373 -8.890 1.00 96.50 178 GLN A CA 1
ATOM 1372 C C . GLN A 1 178 ? -0.192 8.666 -9.106 1.00 96.50 178 GLN A C 1
ATOM 1374 O O . GLN A 1 178 ? -0.818 9.266 -8.240 1.00 96.50 178 GLN A O 1
ATOM 1379 N N . THR A 1 179 ? -0.763 8.220 -10.225 1.00 96.69 179 THR A N 1
ATOM 1380 C CA . THR A 1 179 ? -2.189 8.389 -10.516 1.00 96.69 179 THR A CA 1
ATOM 1381 C C . THR A 1 179 ? -3.060 7.554 -9.579 1.00 96.69 179 THR A C 1
ATOM 1383 O O . THR A 1 179 ? -3.988 8.091 -8.983 1.00 96.69 179 THR A O 1
ATOM 1386 N N . CYS A 1 180 ? -2.753 6.268 -9.395 1.00 92.75 180 CYS A N 1
ATOM 1387 C CA . CYS A 1 180 ? -3.553 5.365 -8.566 1.00 92.75 180 CYS A CA 1
ATOM 1388 C C . CYS A 1 180 ? -3.544 5.743 -7.079 1.00 92.75 180 CYS A C 1
ATOM 1390 O O . CYS A 1 180 ? -4.538 5.527 -6.394 1.00 92.75 180 CYS A O 1
ATOM 1392 N N . PHE A 1 181 ? -2.438 6.301 -6.578 1.00 94.69 181 PHE A N 1
ATOM 1393 C CA . PHE A 1 181 ? -2.272 6.654 -5.165 1.00 94.69 181 PHE A CA 1
ATOM 1394 C C . PHE A 1 181 ? -2.287 8.167 -4.910 1.00 94.69 181 PHE A C 1
ATOM 1396 O O . PHE A 1 181 ? -1.921 8.597 -3.817 1.00 94.69 181 PHE A O 1
ATOM 1403 N N . ALA A 1 182 ? -2.724 8.979 -5.879 1.00 95.00 182 ALA A N 1
ATOM 1404 C CA . ALA A 1 182 ? -2.685 10.442 -5.801 1.00 95.00 182 ALA A CA 1
ATOM 1405 C C . ALA A 1 182 ? -3.322 10.995 -4.514 1.00 95.00 182 ALA A C 1
ATOM 1407 O O . ALA A 1 182 ? -2.750 11.871 -3.870 1.00 95.00 182 ALA A O 1
ATOM 1408 N N . SER A 1 183 ? -4.466 10.439 -4.107 1.00 92.50 183 SER A N 1
ATOM 1409 C CA . SER A 1 183 ? -5.183 10.839 -2.891 1.00 92.50 183 SER A CA 1
ATOM 1410 C C . SER A 1 183 ? -4.458 10.464 -1.594 1.00 92.50 183 SER A C 1
ATOM 1412 O O . SER A 1 183 ? -4.667 11.110 -0.574 1.00 92.50 183 SER A O 1
ATOM 1414 N N . VAL A 1 184 ? -3.590 9.448 -1.622 1.00 93.69 184 VAL A N 1
ATOM 1415 C CA . VAL A 1 184 ? -2.913 8.901 -0.436 1.00 93.69 184 VAL A CA 1
ATOM 1416 C C . VAL A 1 184 ? -1.504 9.473 -0.257 1.00 93.69 184 VAL A C 1
ATOM 1418 O O . VAL A 1 184 ? -1.033 9.598 0.871 1.00 93.69 184 VAL A O 1
ATOM 1421 N N . LEU A 1 185 ? -0.813 9.843 -1.343 1.00 93.38 185 LEU A N 1
ATOM 1422 C CA . LEU A 1 185 ? 0.602 10.252 -1.311 1.00 93.38 185 LEU A CA 1
ATOM 1423 C C . LEU A 1 185 ? 0.896 11.450 -0.390 1.00 93.38 185 LEU A C 1
ATOM 1425 O O . LEU A 1 185 ? 1.993 11.525 0.175 1.00 93.38 185 LEU A O 1
ATOM 1429 N N . ASP A 1 186 ? -0.074 12.349 -0.221 1.00 92.06 186 ASP A N 1
ATOM 1430 C CA . ASP A 1 186 ? -0.001 13.501 0.686 1.00 92.06 186 ASP A CA 1
ATOM 1431 C C . ASP A 1 186 ? -1.120 13.508 1.748 1.00 92.06 186 ASP A C 1
ATOM 1433 O O . ASP A 1 186 ? -1.319 14.513 2.445 1.00 92.06 186 ASP A O 1
ATOM 1437 N N . ASP A 1 187 ? -1.817 12.376 1.913 1.00 95.12 187 ASP A N 1
ATOM 1438 C CA . ASP A 1 187 ? -2.815 12.197 2.966 1.00 95.12 187 ASP A CA 1
ATOM 1439 C C . ASP A 1 187 ? -2.175 12.368 4.350 1.00 95.12 187 ASP A C 1
ATOM 1441 O O . ASP A 1 187 ? -1.084 11.866 4.645 1.00 95.12 187 ASP A O 1
ATOM 1445 N N . LYS A 1 188 ? -2.866 13.098 5.226 1.00 93.81 188 LYS A N 1
ATOM 1446 C CA . LYS A 1 188 ? -2.360 13.423 6.560 1.00 93.81 188 LYS A CA 1
ATOM 1447 C C . LYS A 1 188 ? -2.134 12.153 7.378 1.00 93.81 188 LYS A C 1
ATOM 1449 O O . LYS A 1 188 ? -1.069 12.022 7.985 1.00 93.81 188 LYS A O 1
ATOM 1454 N N . ASP A 1 189 ? -3.095 11.235 7.391 1.00 93.19 189 ASP A N 1
ATOM 1455 C CA . ASP A 1 189 ? -3.028 10.044 8.235 1.00 93.19 189 ASP A CA 1
ATOM 1456 C C . ASP A 1 189 ? -1.996 9.046 7.704 1.00 93.19 189 ASP A C 1
ATOM 1458 O O . ASP A 1 189 ? -1.241 8.470 8.489 1.00 93.19 189 ASP A O 1
ATOM 1462 N N . ALA A 1 190 ? -1.872 8.910 6.381 1.00 94.62 190 ALA A N 1
ATOM 1463 C CA . ALA A 1 190 ? -0.827 8.121 5.735 1.00 94.62 190 ALA A CA 1
ATOM 1464 C C . ALA A 1 190 ? 0.577 8.641 6.083 1.00 94.62 190 ALA A C 1
ATOM 1466 O O . ALA A 1 190 ? 1.455 7.866 6.480 1.00 94.62 190 ALA A O 1
ATOM 1467 N N . LEU A 1 191 ? 0.787 9.960 5.991 1.00 95.56 191 LEU A N 1
ATOM 1468 C CA . LEU A 1 191 ? 2.062 10.601 6.324 1.00 95.56 191 LEU A CA 1
ATOM 1469 C C . LEU A 1 191 ? 2.418 10.416 7.801 1.00 95.56 191 LEU A C 1
ATOM 1471 O O . LEU A 1 191 ? 3.553 10.052 8.120 1.00 95.56 191 LEU A O 1
ATOM 1475 N N . LEU A 1 192 ? 1.459 10.632 8.704 1.00 94.44 192 LEU A N 1
ATOM 1476 C CA . LEU A 1 192 ? 1.664 10.452 10.142 1.00 94.44 192 LEU A CA 1
ATOM 1477 C C . LEU A 1 192 ? 1.918 8.985 10.498 1.00 94.44 192 LEU A C 1
ATOM 1479 O O . LEU A 1 192 ? 2.830 8.703 11.280 1.00 94.44 192 LEU A O 1
ATOM 1483 N N . ALA A 1 193 ? 1.174 8.048 9.906 1.00 94.12 193 ALA A N 1
ATOM 1484 C CA . ALA A 1 193 ? 1.380 6.619 10.111 1.00 94.12 193 ALA A CA 1
ATOM 1485 C C . ALA A 1 193 ? 2.784 6.185 9.665 1.00 94.12 193 ALA A C 1
ATOM 1487 O O . ALA A 1 193 ? 3.459 5.448 10.388 1.00 94.12 193 ALA A O 1
ATOM 1488 N N . ALA A 1 194 ? 3.247 6.670 8.508 1.00 95.88 194 ALA A N 1
ATOM 1489 C CA . ALA A 1 194 ? 4.576 6.363 7.990 1.00 95.88 194 ALA A CA 1
ATOM 1490 C C . ALA A 1 194 ? 5.697 6.974 8.836 1.00 95.88 194 ALA A C 1
ATOM 1492 O O . ALA A 1 194 ? 6.641 6.277 9.213 1.00 95.88 194 ALA A O 1
ATOM 1493 N N . ALA A 1 195 ? 5.570 8.253 9.196 1.00 95.06 195 ALA A N 1
ATOM 1494 C CA . ALA A 1 195 ? 6.558 8.961 10.006 1.00 95.06 195 ALA A CA 1
ATOM 1495 C C . ALA A 1 195 ? 6.679 8.398 11.431 1.00 95.06 195 ALA A C 1
ATOM 1497 O O . ALA A 1 195 ? 7.770 8.384 12.003 1.00 95.06 195 ALA A O 1
ATOM 1498 N N . SER A 1 196 ? 5.573 7.897 11.989 1.00 92.06 196 SER A N 1
ATOM 1499 C CA . SER A 1 196 ? 5.534 7.293 13.326 1.00 92.06 196 SER A CA 1
ATOM 1500 C C . SER A 1 196 ? 6.078 5.863 13.360 1.00 92.06 196 SER A C 1
ATOM 1502 O O . SER A 1 196 ? 6.280 5.313 14.442 1.00 92.06 196 SER A O 1
ATOM 1504 N N . CYS A 1 197 ? 6.311 5.232 12.204 1.00 90.19 197 CYS A N 1
ATOM 1505 C CA . CYS A 1 197 ? 6.828 3.872 12.140 1.00 90.19 197 CYS A CA 1
ATOM 1506 C C . CYS A 1 197 ? 8.326 3.842 12.500 1.00 90.19 197 CYS A C 1
ATOM 1508 O O . CYS A 1 197 ? 9.140 4.385 11.746 1.00 90.19 197 CYS A O 1
ATOM 1510 N N . PRO A 1 198 ? 8.750 3.151 13.581 1.00 88.75 198 PRO A N 1
ATOM 1511 C CA . PRO A 1 198 ? 10.155 3.138 13.999 1.00 88.75 198 PRO A CA 1
ATOM 1512 C C . PRO A 1 198 ? 11.122 2.581 12.946 1.00 88.75 198 PRO A C 1
ATOM 1514 O O . PRO A 1 198 ? 12.294 2.962 12.939 1.00 88.75 198 PRO A O 1
ATOM 1517 N N . LYS A 1 199 ? 10.631 1.698 12.061 1.00 88.69 199 LYS A N 1
ATOM 1518 C CA . LYS A 1 199 ? 11.403 1.083 10.971 1.00 88.69 199 LYS A CA 1
ATOM 1519 C C . LYS A 1 199 ? 11.841 2.110 9.920 1.00 88.69 199 LYS A C 1
ATOM 1521 O O . LYS A 1 199 ? 12.971 2.042 9.447 1.00 88.69 199 LYS A O 1
ATOM 1526 N N . PHE A 1 200 ? 10.971 3.060 9.575 1.00 91.06 200 PHE A N 1
ATOM 1527 C CA . PHE A 1 200 ? 11.195 4.002 8.471 1.00 91.06 200 PHE A CA 1
ATOM 1528 C C . PHE A 1 200 ? 11.516 5.416 8.953 1.00 91.06 200 PHE A C 1
ATOM 1530 O O . PHE A 1 200 ? 12.386 6.080 8.382 1.00 91.06 200 PHE A O 1
ATOM 1537 N N . LYS A 1 201 ? 10.833 5.879 10.010 1.00 91.81 201 LYS A N 1
ATOM 1538 C CA . LYS A 1 201 ? 10.871 7.266 10.491 1.00 91.81 201 LYS A CA 1
ATOM 1539 C C . LYS A 1 201 ? 10.648 8.224 9.311 1.00 91.81 201 LYS A C 1
ATOM 1541 O O . LYS A 1 201 ? 9.665 8.101 8.588 1.00 91.81 201 LYS A O 1
ATOM 1546 N N . LEU A 1 202 ? 11.592 9.129 9.064 1.00 93.44 202 LEU A N 1
ATOM 1547 C CA . LEU A 1 202 ? 11.574 10.066 7.939 1.00 93.44 202 LEU A CA 1
ATOM 1548 C C . LEU A 1 202 ? 12.557 9.690 6.812 1.00 93.44 202 LEU A C 1
ATOM 1550 O O . LEU A 1 202 ? 12.681 10.435 5.844 1.00 93.44 202 LEU A O 1
ATOM 1554 N N . ARG A 1 203 ? 13.257 8.545 6.910 1.00 91.06 203 ARG A N 1
ATOM 1555 C CA . ARG A 1 203 ? 14.355 8.162 5.992 1.00 91.06 203 ARG A CA 1
ATOM 1556 C C . ARG A 1 203 ? 13.897 7.906 4.558 1.00 91.06 203 ARG A C 1
ATOM 1558 O O . ARG A 1 203 ? 14.683 8.034 3.627 1.00 91.06 203 ARG A O 1
ATOM 1565 N N . TRP A 1 204 ? 12.631 7.547 4.391 1.00 93.12 204 TRP A N 1
ATOM 1566 C CA . TRP A 1 204 ? 12.024 7.291 3.090 1.00 93.12 204 TRP A CA 1
ATOM 1567 C C . TRP A 1 204 ? 11.771 8.580 2.289 1.00 93.12 204 TRP A C 1
ATOM 1569 O O . TRP A 1 204 ? 11.693 8.524 1.070 1.00 93.12 204 TRP A O 1
ATOM 1579 N N . LEU A 1 205 ? 11.717 9.751 2.935 1.00 93.19 205 LEU A N 1
ATOM 1580 C CA . LEU A 1 205 ? 11.501 11.041 2.272 1.00 93.19 205 LEU A CA 1
ATOM 1581 C C . LEU A 1 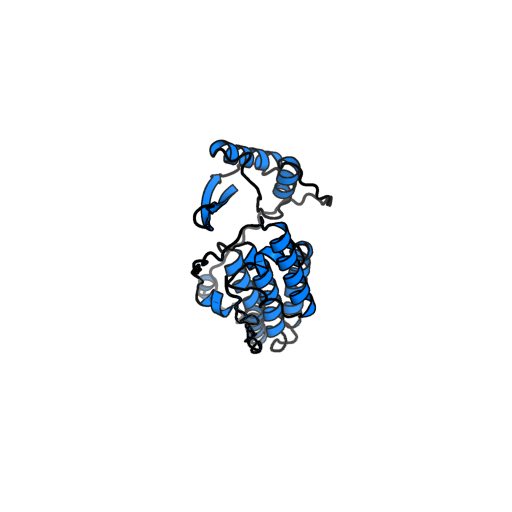205 ? 12.825 11.633 1.787 1.00 93.19 205 LEU A C 1
ATOM 1583 O O . LEU A 1 205 ? 13.591 12.162 2.589 1.00 93.19 205 LEU A O 1
ATOM 1587 N N . ARG A 1 206 ? 13.101 11.592 0.482 1.00 88.06 206 ARG A N 1
ATOM 1588 C CA . ARG A 1 206 ? 14.330 12.175 -0.096 1.00 88.06 206 ARG A CA 1
ATOM 1589 C C . ARG A 1 206 ? 14.288 13.695 -0.205 1.00 88.06 206 ARG A C 1
ATOM 1591 O O . ARG A 1 206 ? 15.291 14.348 0.063 1.00 88.06 206 ARG A O 1
ATOM 1598 N N . ASP A 1 207 ? 13.133 14.244 -0.569 1.00 91.19 207 ASP A N 1
ATOM 1599 C CA . ASP A 1 207 ? 12.933 15.689 -0.656 1.00 91.19 207 ASP A CA 1
ATOM 1600 C C . ASP A 1 207 ? 12.998 16.318 0.742 1.00 91.19 207 ASP A C 1
ATOM 1602 O O . ASP A 1 207 ? 12.163 16.033 1.606 1.00 91.19 207 ASP A O 1
ATOM 1606 N N . SER A 1 208 ? 14.003 17.166 0.974 1.00 92.38 208 SER A N 1
ATOM 1607 C CA . SER A 1 208 ? 14.258 17.772 2.285 1.00 92.38 208 SER A CA 1
ATOM 1608 C C . SER A 1 208 ? 13.107 18.671 2.735 1.00 92.38 208 SER A C 1
ATOM 1610 O O . SER A 1 208 ? 12.746 18.664 3.911 1.00 92.38 208 SER A O 1
ATOM 1612 N N . ALA A 1 209 ? 12.471 19.382 1.801 1.00 94.50 209 ALA A N 1
ATOM 1613 C CA . ALA A 1 209 ? 11.328 20.233 2.099 1.00 94.50 209 ALA A CA 1
ATOM 1614 C C . ALA A 1 209 ? 10.105 19.408 2.537 1.00 94.50 209 ALA A C 1
ATOM 1616 O O . ALA A 1 209 ? 9.465 19.738 3.534 1.00 94.50 209 ALA A O 1
ATOM 1617 N N . ARG A 1 210 ? 9.770 18.319 1.833 1.00 93.62 210 ARG A N 1
ATOM 1618 C CA . ARG A 1 210 ? 8.686 17.392 2.202 1.00 93.62 210 ARG A CA 1
ATOM 1619 C C . ARG A 1 210 ? 8.993 16.703 3.523 1.00 93.62 210 ARG A C 1
ATOM 1621 O O . ARG A 1 210 ? 8.099 16.602 4.358 1.00 93.62 210 ARG A O 1
ATOM 1628 N N . ARG A 1 211 ? 10.247 16.300 3.745 1.00 95.25 211 ARG A N 1
ATOM 1629 C CA . ARG A 1 211 ? 10.701 15.720 5.013 1.00 95.25 211 ARG A CA 1
ATOM 1630 C C . ARG A 1 211 ? 10.424 16.649 6.193 1.00 95.25 211 ARG A C 1
ATOM 1632 O O . ARG A 1 211 ? 9.831 16.202 7.174 1.00 95.25 211 ARG A O 1
ATOM 1639 N N . GLU A 1 212 ? 10.786 17.926 6.082 1.00 95.81 212 GLU A N 1
ATOM 1640 C CA . GLU A 1 212 ? 10.543 18.887 7.161 1.00 95.81 212 GLU A CA 1
ATOM 1641 C C . GLU A 1 212 ? 9.042 19.151 7.355 1.00 95.81 212 GLU A C 1
ATOM 1643 O O . GLU A 1 212 ? 8.567 19.102 8.485 1.00 95.81 212 GLU A O 1
ATOM 1648 N N . ARG A 1 213 ? 8.252 19.282 6.276 1.00 94.81 213 ARG A N 1
ATOM 1649 C CA . ARG A 1 213 ? 6.783 19.424 6.388 1.00 94.81 213 ARG A CA 1
ATOM 1650 C C . ARG A 1 213 ? 6.134 18.264 7.146 1.00 94.81 213 ARG A C 1
ATOM 1652 O O . ARG A 1 213 ? 5.233 18.474 7.957 1.00 94.81 213 ARG A O 1
ATOM 1659 N N . VAL A 1 214 ? 6.563 17.030 6.884 1.00 95.62 214 VAL A N 1
ATOM 1660 C CA . VAL A 1 214 ? 6.031 15.840 7.570 1.00 95.62 214 VAL A CA 1
ATOM 1661 C C . VAL A 1 214 ? 6.443 15.827 9.042 1.00 95.62 214 VAL A C 1
ATOM 1663 O O . VAL A 1 214 ? 5.627 15.514 9.909 1.00 95.62 214 VAL A O 1
ATOM 1666 N N . LYS A 1 215 ? 7.680 16.226 9.347 1.00 95.19 215 LYS A N 1
ATOM 1667 C CA . LYS A 1 215 ? 8.185 16.358 10.719 1.00 95.19 215 LYS A CA 1
ATOM 1668 C C . LYS A 1 215 ? 7.428 17.417 11.523 1.00 95.19 215 LYS A C 1
ATOM 1670 O O . LYS A 1 215 ? 7.064 17.167 12.674 1.00 95.19 215 LYS A O 1
ATOM 1675 N N . GLU A 1 216 ? 7.156 18.573 10.925 1.00 94.81 216 GLU A N 1
ATOM 1676 C CA . GLU A 1 216 ? 6.353 19.636 11.534 1.00 94.81 216 GLU A CA 1
ATOM 1677 C C . GLU A 1 216 ? 4.934 19.147 11.840 1.00 94.81 216 GLU A C 1
ATOM 1679 O O . GLU A 1 216 ? 4.460 19.310 12.965 1.00 94.81 216 GLU A O 1
ATOM 1684 N N . ARG A 1 217 ? 4.287 18.462 10.885 1.00 93.62 217 ARG A N 1
ATOM 1685 C CA . ARG A 1 217 ? 2.959 17.853 11.082 1.00 93.62 217 ARG A CA 1
ATOM 1686 C C . ARG A 1 217 ? 2.947 16.852 12.234 1.00 93.62 217 ARG A C 1
ATOM 1688 O O . ARG A 1 217 ? 2.062 16.917 13.083 1.00 93.62 217 ARG A O 1
ATOM 1695 N N . LEU A 1 218 ? 3.940 15.963 12.293 1.00 93.44 218 LEU A N 1
ATOM 1696 C CA . LEU A 1 218 ? 4.064 14.990 13.379 1.00 93.44 218 LEU A CA 1
ATOM 1697 C C . LEU A 1 218 ? 4.226 15.684 14.740 1.00 93.44 218 LEU A C 1
ATOM 1699 O O . LEU A 1 218 ? 3.589 15.302 15.718 1.00 93.44 218 LEU A O 1
ATOM 1703 N N . THR A 1 219 ? 5.044 16.736 14.801 1.00 92.81 219 THR A N 1
ATOM 1704 C CA . THR A 1 219 ? 5.281 17.503 16.035 1.00 92.81 219 THR A CA 1
ATOM 1705 C C . THR A 1 219 ? 4.021 18.238 16.499 1.00 92.81 219 THR A C 1
ATOM 1707 O O . THR A 1 219 ? 3.703 18.241 17.694 1.00 92.81 219 THR A O 1
ATOM 1710 N N . ALA A 1 220 ? 3.278 18.830 15.561 1.00 92.56 220 ALA A N 1
ATOM 1711 C CA . ALA A 1 220 ? 2.009 19.492 15.836 1.00 92.56 220 ALA A CA 1
ATOM 1712 C C . ALA A 1 220 ? 0.968 18.509 16.394 1.00 92.56 220 ALA A C 1
ATOM 1714 O O . ALA A 1 220 ? 0.290 18.825 17.375 1.00 92.56 220 ALA A O 1
ATOM 1715 N N . GLU A 1 221 ? 0.885 17.293 15.844 1.00 92.00 221 GLU A N 1
ATOM 1716 C CA . GLU A 1 221 ? -0.075 16.307 16.347 1.00 92.00 221 GLU A CA 1
ATOM 1717 C C . GLU A 1 221 ? 0.284 15.724 17.710 1.00 92.00 221 GLU A C 1
ATOM 1719 O O . GLU A 1 221 ? -0.577 15.587 18.583 1.00 92.00 221 GLU A O 1
ATOM 1724 N N . CYS A 1 222 ? 1.568 15.473 17.962 1.00 88.12 222 CYS A N 1
ATOM 1725 C CA . CYS A 1 222 ? 2.032 15.093 19.297 1.00 88.12 222 CYS A CA 1
ATOM 1726 C C . CYS A 1 222 ? 1.682 16.159 20.350 1.00 88.12 222 CYS A C 1
ATOM 1728 O O . CYS A 1 222 ? 1.358 15.831 21.490 1.00 88.12 222 CYS A O 1
ATOM 1730 N N . SER A 1 223 ? 1.710 17.438 19.967 1.00 88.12 223 SER A N 1
ATOM 1731 C CA . SER A 1 223 ? 1.382 18.555 20.861 1.00 88.12 223 SER A CA 1
ATOM 1732 C C . SER A 1 223 ? -0.119 18.669 21.154 1.00 88.12 223 SER A C 1
ATOM 1734 O O . SER A 1 223 ? -0.497 19.110 22.235 1.00 88.12 223 SER A O 1
ATOM 1736 N N . THR A 1 224 ? -0.972 18.251 20.217 1.00 83.50 224 THR A N 1
ATOM 1737 C CA . THR A 1 224 ? -2.441 18.292 20.349 1.00 83.50 224 THR A CA 1
ATOM 1738 C C . THR A 1 224 ? -2.980 17.110 21.161 1.00 83.50 224 THR A C 1
ATOM 1740 O O . THR A 1 224 ? -3.993 17.223 21.848 1.00 83.50 224 THR A O 1
ATOM 1743 N N . THR A 1 225 ? -2.281 15.975 21.116 1.00 67.75 225 THR A N 1
ATOM 1744 C CA . THR A 1 225 ? -2.706 14.708 21.729 1.00 67.75 225 THR A CA 1
ATOM 1745 C C . THR A 1 225 ? -2.129 14.457 23.123 1.00 67.75 225 THR A C 1
ATOM 1747 O O . THR A 1 225 ? -2.607 13.563 23.823 1.00 67.75 225 THR A O 1
ATOM 1750 N N . ALA A 1 226 ? -1.137 15.236 23.567 1.00 50.78 226 ALA A N 1
ATOM 1751 C CA . ALA A 1 226 ? -0.547 15.094 24.894 1.00 50.78 226 ALA A CA 1
ATOM 1752 C C . ALA A 1 226 ? -1.440 15.719 25.990 1.00 50.78 226 ALA A C 1
ATOM 1754 O O . ALA A 1 226 ? -1.604 16.941 26.029 1.00 50.78 226 ALA A O 1
ATOM 1755 N N . PRO A 1 227 ? -1.951 14.942 26.967 1.00 53.59 227 PRO A N 1
ATOM 1756 C CA . PRO A 1 227 ? -2.347 15.519 28.241 1.00 53.59 227 PRO A CA 1
ATOM 1757 C C . PRO A 1 227 ? -1.077 15.976 28.969 1.00 53.59 227 PRO A C 1
ATOM 1759 O O . PRO A 1 227 ? -0.060 15.282 28.955 1.00 53.59 227 PRO A O 1
ATOM 1762 N N . VAL A 1 228 ? -1.133 17.119 29.656 1.00 49.53 228 VAL A N 1
ATOM 1763 C CA . VAL A 1 228 ? -0.070 17.560 30.572 1.00 49.53 228 VAL A CA 1
ATOM 1764 C C . VAL A 1 228 ? 0.144 16.482 31.644 1.00 49.53 228 VAL A C 1
ATOM 1766 O O . VAL A 1 228 ? -0.570 16.443 32.642 1.00 49.53 228 VAL A O 1
ATOM 1769 N N . ALA A 1 229 ? 1.129 15.600 31.469 1.00 43.69 229 ALA A N 1
ATOM 1770 C CA . ALA A 1 229 ? 1.596 14.707 32.522 1.00 43.69 229 ALA A CA 1
ATOM 1771 C C . ALA A 1 229 ? 3.078 14.355 32.347 1.00 43.69 229 ALA A C 1
ATOM 1773 O O . ALA A 1 229 ? 3.562 14.019 31.271 1.00 43.69 229 ALA A O 1
ATOM 1774 N N . LYS A 1 230 ? 3.791 14.495 33.464 1.00 44.19 230 LYS A N 1
ATOM 1775 C CA . LYS A 1 230 ? 5.239 14.396 33.639 1.00 44.19 230 LYS A CA 1
ATOM 1776 C C . LYS A 1 230 ? 5.735 12.943 33.605 1.00 44.19 230 LYS A C 1
ATOM 1778 O O . LYS A 1 230 ? 5.059 12.049 34.102 1.00 44.19 230 LYS A O 1
ATOM 1783 N N . SER A 1 231 ? 7.010 12.818 33.225 1.00 37.53 231 SER A N 1
ATOM 1784 C CA . SER A 1 231 ? 7.951 11.696 33.412 1.00 37.53 231 SER A CA 1
ATOM 1785 C C . SER A 1 231 ? 8.136 10.762 32.204 1.00 37.53 231 SER A C 1
ATOM 1787 O O . SER A 1 231 ? 7.154 10.251 31.672 1.00 37.53 231 SER A O 1
ATOM 1789 N N . PRO A 1 232 ? 9.392 10.497 31.783 1.00 43.41 232 PRO A N 1
ATOM 1790 C CA . PRO A 1 232 ? 9.682 9.627 30.651 1.00 43.41 232 PRO A CA 1
ATOM 1791 C C . PRO A 1 232 ? 9.498 8.163 31.063 1.00 43.41 232 PRO A C 1
ATOM 1793 O O . PRO A 1 232 ? 10.262 7.631 31.867 1.00 43.41 232 PRO A O 1
ATOM 1796 N N . ALA A 1 233 ? 8.480 7.506 30.513 1.00 40.97 233 ALA A N 1
ATOM 1797 C CA . ALA A 1 233 ? 8.388 6.054 30.545 1.00 40.97 233 ALA A CA 1
ATOM 1798 C C . ALA A 1 233 ? 9.269 5.475 29.427 1.00 40.97 233 ALA A C 1
ATOM 1800 O O . ALA A 1 233 ? 9.179 5.883 28.270 1.00 40.97 233 ALA A O 1
ATOM 1801 N N . SER A 1 234 ? 10.139 4.532 29.783 1.00 45.09 234 SER A N 1
ATOM 1802 C CA . SER A 1 234 ? 10.965 3.771 28.846 1.00 45.09 234 SER A CA 1
ATOM 1803 C C . SER A 1 234 ? 10.085 2.966 27.882 1.00 45.09 234 SER A C 1
ATOM 1805 O O . SER A 1 234 ? 9.322 2.103 28.320 1.00 45.09 234 SER A O 1
ATOM 1807 N N . VAL A 1 235 ? 10.203 3.236 26.582 1.00 42.34 235 VAL A N 1
ATOM 1808 C CA . VAL A 1 235 ? 9.492 2.510 25.521 1.00 42.34 235 VAL A CA 1
ATOM 1809 C C . VAL A 1 235 ? 10.187 1.160 25.281 1.00 42.34 235 VAL A C 1
ATOM 1811 O O . VAL A 1 235 ? 11.405 1.145 25.093 1.00 42.34 235 VAL A O 1
ATOM 1814 N N . PRO A 1 236 ? 9.472 0.020 25.276 1.00 41.97 236 PRO A N 1
ATOM 1815 C CA . PRO A 1 236 ? 10.061 -1.255 24.889 1.00 41.97 236 PRO A CA 1
ATOM 1816 C C . PRO A 1 236 ? 10.306 -1.296 23.374 1.00 41.97 236 PRO A C 1
ATOM 1818 O O . PRO A 1 236 ? 9.459 -0.890 22.579 1.00 41.97 236 PRO A O 1
ATOM 1821 N N . SER A 1 237 ? 11.473 -1.804 22.973 1.00 36.34 237 SER A N 1
ATOM 1822 C CA . SER A 1 237 ? 11.830 -2.014 21.568 1.00 36.34 237 SER A CA 1
ATOM 1823 C C . SER A 1 237 ? 10.953 -3.118 20.973 1.00 36.34 237 SER A C 1
ATOM 1825 O O . SER A 1 237 ? 11.075 -4.281 21.355 1.00 36.34 237 SER A O 1
ATOM 1827 N N . ALA A 1 238 ? 10.055 -2.759 20.055 1.00 39.47 238 ALA A N 1
ATOM 1828 C CA . ALA A 1 238 ? 9.271 -3.724 19.296 1.00 39.47 238 ALA A CA 1
ATOM 1829 C C . ALA A 1 238 ? 10.139 -4.319 18.178 1.00 39.47 238 ALA A C 1
ATOM 1831 O O . ALA A 1 238 ? 10.567 -3.608 17.270 1.00 39.47 238 ALA A O 1
ATOM 1832 N N . THR A 1 239 ? 10.405 -5.623 18.245 1.00 36.28 239 THR A N 1
ATOM 1833 C CA . THR A 1 239 ? 11.054 -6.367 17.160 1.00 36.28 239 THR A CA 1
ATOM 1834 C C . THR A 1 239 ? 9.992 -6.797 16.155 1.00 36.28 239 THR A C 1
ATOM 1836 O O . THR A 1 239 ? 9.214 -7.712 16.421 1.00 36.28 239 THR A O 1
ATOM 1839 N N . THR A 1 240 ? 9.956 -6.141 14.999 1.00 50.25 240 THR A N 1
ATOM 1840 C CA . THR A 1 240 ? 9.176 -6.592 13.840 1.00 50.25 240 THR A CA 1
ATOM 1841 C C . THR A 1 240 ? 9.956 -7.697 13.127 1.00 50.25 240 THR A C 1
ATOM 1843 O O . THR A 1 240 ? 11.103 -7.482 12.736 1.00 50.25 240 THR A O 1
ATOM 1846 N N . SER A 1 241 ? 9.365 -8.880 12.954 1.00 44.91 241 SER A N 1
ATOM 1847 C CA . SER A 1 241 ? 9.946 -9.960 12.148 1.00 44.91 241 SER A CA 1
ATOM 1848 C C . SER A 1 241 ? 9.777 -9.644 10.657 1.00 44.91 241 SER A C 1
ATOM 1850 O O . SER A 1 241 ? 8.761 -10.005 10.067 1.00 44.91 241 SER A O 1
ATOM 1852 N N . ALA A 1 242 ? 10.736 -8.928 10.073 1.00 52.28 242 ALA A N 1
ATOM 1853 C CA . ALA A 1 242 ? 10.823 -8.731 8.626 1.00 52.28 242 ALA A CA 1
ATOM 1854 C C . ALA A 1 242 ? 11.610 -9.885 7.984 1.00 52.28 242 ALA A C 1
ATOM 1856 O O . ALA A 1 242 ? 12.553 -10.399 8.596 1.00 52.28 242 ALA A O 1
ATOM 1857 N N . SER A 1 243 ? 11.240 -10.295 6.770 1.00 58.41 243 SER A N 1
ATOM 1858 C CA . SER A 1 243 ? 12.050 -11.240 5.988 1.00 58.41 243 SER A CA 1
ATOM 1859 C C . SER A 1 243 ? 13.333 -10.562 5.484 1.00 58.41 243 SER A C 1
ATOM 1861 O O . SER A 1 243 ? 13.431 -9.333 5.446 1.00 58.41 243 SER A O 1
ATOM 1863 N N . GLN A 1 244 ? 14.344 -11.352 5.110 1.00 56.91 244 GLN A N 1
ATOM 1864 C CA . GLN A 1 244 ? 15.610 -10.814 4.597 1.00 56.91 244 GLN A CA 1
ATOM 1865 C C . GLN A 1 244 ? 15.399 -10.011 3.299 1.00 56.91 244 GLN A C 1
ATOM 1867 O O . GLN A 1 244 ? 15.943 -8.918 3.162 1.00 56.91 244 GLN A O 1
ATOM 1872 N N . ASP A 1 245 ? 14.514 -10.488 2.421 1.00 58.38 245 ASP A N 1
ATOM 1873 C CA . ASP A 1 245 ? 14.157 -9.808 1.170 1.00 58.38 245 ASP A CA 1
ATOM 1874 C C . ASP A 1 245 ? 13.446 -8.461 1.408 1.00 58.38 245 ASP A C 1
ATOM 1876 O O . ASP A 1 245 ? 13.664 -7.493 0.678 1.00 58.38 245 ASP A O 1
ATOM 1880 N N . GLU A 1 246 ? 12.645 -8.351 2.476 1.00 62.69 246 GLU A N 1
ATOM 1881 C CA . GLU A 1 246 ? 12.004 -7.092 2.873 1.00 62.69 246 GLU A CA 1
ATOM 1882 C C . GLU A 1 246 ? 13.040 -6.058 3.349 1.00 62.69 246 GLU A C 1
ATOM 1884 O O . GLU A 1 246 ? 12.904 -4.863 3.086 1.00 62.69 246 GLU A O 1
ATOM 1889 N N . MET A 1 247 ? 14.097 -6.490 4.042 1.00 67.31 247 MET A N 1
ATOM 1890 C CA . MET A 1 247 ? 15.158 -5.589 4.510 1.00 67.31 247 MET A CA 1
ATOM 1891 C C . MET A 1 247 ? 16.022 -5.056 3.358 1.00 67.31 247 MET A C 1
ATOM 1893 O O . MET A 1 247 ? 16.368 -3.873 3.361 1.00 67.31 247 MET A O 1
ATOM 1897 N N . ASP A 1 248 ? 16.304 -5.883 2.349 1.00 74.00 248 ASP A N 1
ATOM 1898 C CA . ASP A 1 248 ? 17.042 -5.479 1.141 1.00 74.00 248 ASP A CA 1
ATOM 1899 C C . ASP A 1 248 ? 16.224 -4.532 0.244 1.00 74.00 248 ASP A C 1
ATOM 1901 O O . ASP A 1 248 ? 16.771 -3.705 -0.497 1.00 74.00 248 ASP A O 1
ATOM 1905 N N . PHE A 1 249 ? 14.892 -4.584 0.327 1.00 82.75 249 PHE A N 1
ATOM 1906 C CA . PHE A 1 249 ? 14.046 -3.606 -0.347 1.00 82.75 249 PHE A CA 1
ATOM 1907 C C . PHE A 1 249 ? 14.227 -2.197 0.250 1.00 82.75 249 PHE A C 1
ATOM 1909 O O . PHE A 1 249 ? 14.403 -1.234 -0.495 1.00 82.75 249 PHE A O 1
ATOM 1916 N N . PHE A 1 250 ? 14.285 -2.059 1.577 1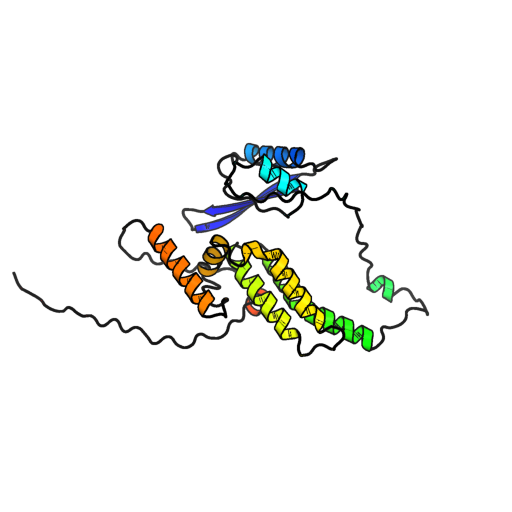.00 82.81 250 PHE A N 1
ATOM 1917 C CA . PHE A 1 250 ? 14.354 -0.764 2.273 1.00 82.81 250 PHE A CA 1
ATOM 1918 C C . PHE A 1 250 ? 15.781 -0.253 2.552 1.00 82.81 250 PHE A C 1
ATOM 1920 O O . PHE A 1 250 ? 16.058 0.304 3.617 1.00 82.81 250 PHE A O 1
ATOM 1927 N N . THR A 1 251 ? 16.716 -0.404 1.612 1.00 73.44 251 THR A N 1
ATOM 1928 C CA . THR A 1 251 ? 18.062 0.170 1.773 1.00 73.44 251 THR A CA 1
ATOM 1929 C C . THR A 1 251 ? 18.023 1.696 1.623 1.00 73.44 251 THR A C 1
ATOM 1931 O O . THR A 1 251 ? 17.855 2.221 0.522 1.00 73.44 251 THR A O 1
ATOM 1934 N N . PHE A 1 252 ? 18.183 2.417 2.733 1.00 71.56 252 PHE A N 1
ATOM 1935 C CA . PHE A 1 252 ? 18.274 3.882 2.763 1.00 71.56 252 PHE A CA 1
ATOM 1936 C C . PHE A 1 252 ? 19.733 4.340 2.907 1.00 71.56 252 PHE A C 1
ATOM 1938 O O . PHE A 1 252 ? 20.545 3.631 3.506 1.00 71.56 252 PHE A O 1
ATOM 1945 N N . GLU A 1 253 ? 20.054 5.543 2.422 1.00 53.44 253 GLU A N 1
ATOM 1946 C CA . GLU A 1 253 ? 21.366 6.169 2.644 1.00 53.44 253 GLU A CA 1
ATOM 1947 C C . GLU A 1 253 ? 21.645 6.364 4.150 1.00 53.44 253 GLU A C 1
ATOM 1949 O O . GLU A 1 253 ? 20.723 6.427 4.980 1.00 53.44 253 GLU A O 1
ATOM 1954 N N . ALA A 1 254 ? 22.930 6.376 4.515 1.00 42.31 254 ALA A N 1
ATOM 1955 C CA . ALA A 1 254 ? 23.370 6.643 5.881 1.00 42.31 254 ALA A CA 1
ATOM 1956 C C . ALA A 1 254 ? 23.084 8.109 6.242 1.00 42.31 254 ALA A C 1
ATOM 1958 O O . ALA A 1 254 ? 23.235 8.993 5.401 1.00 42.31 254 ALA A O 1
ATOM 1959 N N . GLU A 1 255 ? 22.660 8.358 7.483 1.00 44.59 255 GLU A N 1
ATOM 1960 C CA . GLU A 1 255 ? 22.485 9.724 7.988 1.00 44.59 255 GLU A CA 1
ATOM 1961 C C . GLU A 1 255 ? 23.815 10.492 7.869 1.00 44.59 255 GLU A C 1
ATOM 1963 O O . GLU A 1 255 ? 24.868 9.916 8.169 1.00 44.59 255 GLU A O 1
ATOM 1968 N N . PRO A 1 256 ? 23.815 11.782 7.491 1.00 36.28 256 PRO A N 1
ATOM 1969 C CA . PRO A 1 256 ? 24.908 12.652 7.898 1.00 36.28 256 PRO A CA 1
ATOM 1970 C C . PRO A 1 256 ? 24.922 12.690 9.433 1.00 36.28 256 PRO A C 1
ATOM 1972 O O . PRO A 1 256 ? 23.867 12.811 10.053 1.00 36.28 256 PRO A O 1
ATOM 1975 N N . GLU A 1 257 ? 26.095 12.533 10.049 1.00 33.72 257 GLU A N 1
ATOM 1976 C CA . GLU A 1 257 ? 26.243 12.612 11.505 1.00 33.72 257 GLU A CA 1
ATOM 1977 C C . GLU A 1 257 ? 25.629 13.930 12.015 1.00 33.72 257 GLU A C 1
ATOM 1979 O O . GLU A 1 257 ? 26.139 15.011 11.727 1.00 33.72 257 GLU A O 1
ATOM 1984 N N . GLU A 1 258 ? 24.506 13.860 12.739 1.00 34.91 258 GLU A N 1
ATOM 1985 C CA . GLU A 1 258 ? 23.981 15.022 13.453 1.00 34.91 258 GLU A CA 1
ATOM 1986 C C . GLU A 1 258 ? 24.926 15.344 14.616 1.00 34.91 258 GLU A C 1
ATOM 1988 O O . GLU A 1 258 ? 25.148 14.520 15.509 1.00 34.91 258 GLU A O 1
ATOM 1993 N N . ASP A 1 259 ? 25.467 16.565 14.605 1.00 31.28 259 ASP A N 1
ATOM 1994 C CA . ASP A 1 259 ? 26.254 17.130 15.693 1.00 31.28 259 ASP A CA 1
ATOM 1995 C C . ASP A 1 259 ? 25.523 16.948 17.029 1.00 31.28 259 ASP A C 1
ATOM 1997 O O . ASP A 1 259 ? 24.424 17.458 17.264 1.00 31.28 259 ASP A O 1
ATOM 2001 N N . THR A 1 260 ? 26.170 16.222 17.937 1.00 29.89 260 THR A N 1
ATOM 2002 C CA . THR A 1 260 ? 25.709 15.995 19.304 1.00 29.89 260 THR A CA 1
ATOM 2003 C C . THR A 1 260 ? 25.303 17.308 19.978 1.00 29.89 260 THR A C 1
ATOM 2005 O O . THR A 1 260 ? 26.151 18.135 20.331 1.00 29.89 260 THR A O 1
ATOM 2008 N N . TYR A 1 261 ? 24.005 17.478 20.236 1.00 31.70 261 TYR A N 1
ATOM 2009 C CA . TYR A 1 261 ? 23.498 18.499 21.148 1.00 31.70 261 TYR A CA 1
ATOM 2010 C C . TYR A 1 261 ? 24.050 18.230 22.554 1.00 31.70 261 TYR A C 1
ATOM 2012 O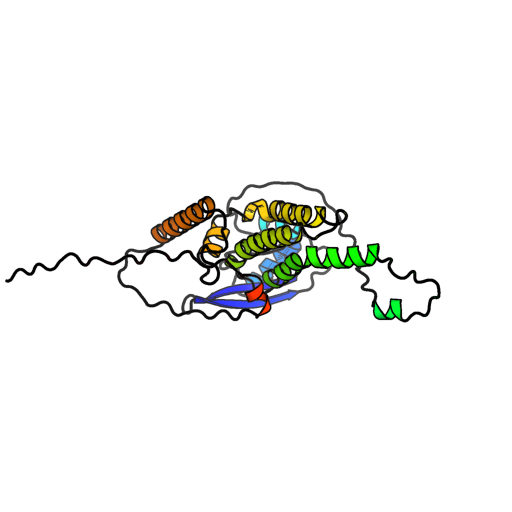 O . TYR A 1 261 ? 23.544 17.410 23.321 1.00 31.70 261 TYR A O 1
ATOM 2020 N N . THR A 1 262 ? 25.118 18.940 22.911 1.00 29.64 262 THR A N 1
ATOM 2021 C CA . THR A 1 262 ? 25.622 18.988 24.281 1.00 29.64 262 THR A CA 1
ATOM 2022 C C . THR A 1 262 ? 24.641 19.784 25.137 1.00 29.64 262 THR A C 1
ATOM 2024 O O . THR A 1 262 ? 24.518 21.004 25.026 1.00 29.64 262 THR A O 1
ATOM 2027 N N . VAL A 1 263 ? 23.948 19.089 26.039 1.00 31.48 263 VAL A N 1
ATOM 2028 C CA . VAL A 1 263 ? 23.185 19.710 27.125 1.00 31.48 263 VAL A CA 1
ATOM 2029 C C . VAL A 1 263 ? 24.172 20.451 28.031 1.00 31.48 263 VAL A C 1
ATOM 2031 O O . VAL A 1 263 ? 24.797 19.873 28.922 1.00 31.48 263 VAL A O 1
ATOM 2034 N N . LYS A 1 264 ? 24.342 21.758 27.809 1.00 29.36 264 LYS A N 1
ATOM 2035 C CA . LYS A 1 264 ? 24.997 22.642 28.777 1.00 29.36 264 LYS A CA 1
ATOM 2036 C C . LYS A 1 264 ? 24.071 22.801 29.981 1.00 29.36 264 LYS A C 1
ATOM 2038 O O . LYS A 1 264 ? 23.165 23.628 29.986 1.00 29.36 264 LYS A O 1
ATOM 2043 N N . ASN A 1 265 ? 24.339 22.006 31.014 1.00 29.66 265 ASN A N 1
ATOM 2044 C CA . ASN A 1 265 ? 23.818 22.187 32.365 1.00 29.66 265 ASN A CA 1
ATOM 2045 C C . ASN A 1 265 ? 24.129 23.605 32.870 1.00 29.66 265 ASN A C 1
ATOM 2047 O O . ASN A 1 265 ? 25.239 23.883 33.327 1.00 29.66 265 ASN A O 1
ATOM 2051 N N . CYS A 1 266 ? 23.136 24.490 32.837 1.00 28.41 266 CYS A N 1
ATOM 2052 C CA . CYS A 1 266 ? 23.167 25.760 33.544 1.00 28.41 266 CYS A CA 1
ATOM 2053 C C . CYS A 1 266 ? 22.177 25.686 34.709 1.00 28.41 266 CYS A C 1
ATOM 2055 O O . CYS A 1 266 ? 20.974 25.751 34.490 1.00 28.41 266 CYS A O 1
ATOM 2057 N N . CYS A 1 267 ? 22.703 25.461 35.919 1.00 29.33 267 CYS A N 1
ATOM 2058 C CA . CYS A 1 267 ? 22.269 26.064 37.190 1.00 29.33 267 CYS A CA 1
ATOM 2059 C C . CYS A 1 267 ? 22.793 25.248 38.381 1.00 29.33 267 CYS A C 1
ATOM 2061 O O . CYS A 1 267 ? 22.094 24.435 38.978 1.00 29.33 267 CYS A O 1
ATOM 2063 N N . LYS A 1 268 ? 24.036 25.529 38.786 1.00 30.92 268 LYS A N 1
ATOM 2064 C CA . LYS A 1 268 ? 24.427 25.449 40.197 1.00 30.92 268 LYS A CA 1
ATOM 2065 C C . LYS A 1 268 ? 24.404 26.866 40.754 1.00 30.92 268 LYS A C 1
ATOM 2067 O O . LYS A 1 268 ? 25.352 27.604 40.511 1.00 30.92 268 LYS A O 1
ATOM 2072 N N . LYS A 1 269 ? 23.378 27.223 41.527 1.00 30.47 269 LYS A N 1
ATOM 2073 C CA . LYS A 1 269 ? 23.528 28.143 42.664 1.00 30.47 269 LYS A CA 1
ATOM 2074 C C . LYS A 1 269 ? 22.612 27.699 43.799 1.00 30.47 269 LYS A C 1
ATOM 2076 O O . LYS A 1 269 ? 21.405 27.884 43.779 1.00 30.47 269 LYS A O 1
ATOM 2081 N N . THR A 1 270 ? 23.262 27.083 44.773 1.00 28.91 270 THR A N 1
ATOM 2082 C CA . THR A 1 270 ? 22.863 26.954 46.171 1.00 28.91 270 THR A CA 1
ATOM 2083 C C . THR A 1 270 ? 22.504 28.310 46.780 1.00 28.91 270 THR A C 1
ATOM 2085 O O . THR A 1 270 ? 23.280 29.256 46.639 1.00 28.91 270 THR A O 1
ATOM 2088 N N . ALA A 1 271 ? 21.430 28.366 47.564 1.00 27.42 271 ALA A N 1
ATOM 2089 C CA . ALA A 1 271 ? 21.307 29.289 48.687 1.00 27.42 271 ALA A CA 1
ATOM 2090 C C . ALA A 1 271 ? 20.778 28.512 49.900 1.0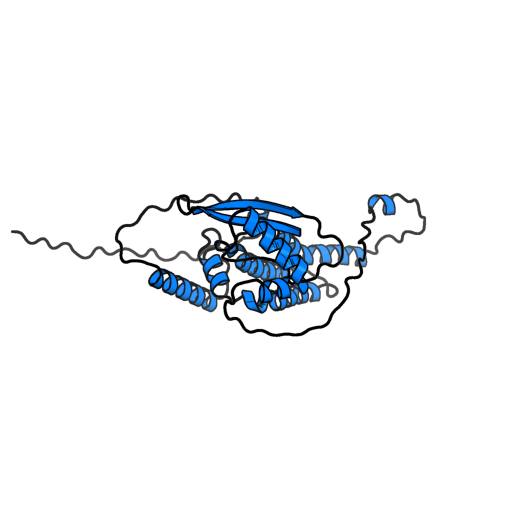0 27.42 271 ALA A C 1
ATOM 2092 O O . ALA A 1 271 ? 19.913 27.651 49.767 1.00 27.42 271 ALA A O 1
ATOM 2093 N N . LYS A 1 272 ? 21.422 28.762 51.041 1.00 27.38 272 LYS A N 1
ATOM 2094 C CA . LYS A 1 272 ? 21.171 28.174 52.357 1.00 27.38 272 LYS A CA 1
ATOM 2095 C C . LYS A 1 272 ? 19.979 28.855 53.044 1.00 27.38 272 LYS A C 1
ATOM 2097 O O . LYS A 1 272 ? 19.808 30.059 52.860 1.00 27.38 272 LYS A O 1
ATOM 2102 N N . PHE A 1 273 ? 19.376 28.069 53.942 1.00 33.06 273 PHE A N 1
ATOM 2103 C CA . PHE A 1 273 ? 18.254 28.303 54.866 1.00 33.06 273 PHE A CA 1
ATOM 2104 C C . PHE A 1 273 ? 16.860 28.217 54.252 1.00 33.06 273 PHE A C 1
ATOM 2106 O O . PHE A 1 273 ? 16.517 29.062 53.402 1.00 33.06 273 PHE A O 1
#

Sequence (273 aa):
MGVTLHWISRSTLQRHKAALACRRICGRHTYDVIGAEIENIHSSYGLLNKVVATVTDNGSNFVKAFQVYQPVTESDDETGEEESTPTDDDVTFLDLSEILSAENDGLKCFKDKEYQFLQEYCTAMKPLTAALDILQGDCPYGTLLPTLEVLMQKTLAVKDPLSRMTAGLPDAIVQAIQTCFASVLDDKDALLAAASCPKFKLRWLRDSARRERVKERLTAECSTTAPVAKSPASVPSATTSASQDEMDFFTFEAEPEEDTYTVKNCCKKTAKF

pLDDT: mean 77.48, std 22.49, range [27.38, 98.0]

Organism: Labeo rohita (NCBI:txid84645)

InterPro domains:
  IPR012337 Ribonuclease H-like superfamily [SSF53098] (1-254)